Protein AF-A0A9W9JNY4-F1 (afdb_monomer_lite)

Radius of gyration: 25.86 Å; chains: 1; bounding box: 79×105×59 Å

Sequence (243 aa):
MPSTDAYKWERVEELYGAPITDLQITPQPPVMCYVSLDYGISCPLVVVDEWISENHLIWTLCAALAKDGRDRIWTRRFDHYHRAQWVQIQENVRMMQGVDRFLLDIPPPPMLLAVFRLRASNTSSPHSHAIMATPASPRSRGGLLGLLQLVHHGLYSPADAFTVVLYDSDVTGVAPQSPPLSLLGLQLPDSSSDIPAALDNPLHMSLLPSQTCQGSSSAWPLHPLLTALPPLLLQVGPHEGVY

Foldseek 3Di:
DPPPVVVLVVVLCQQAPPDPVLVVDPQQDKAWEQEAAQPGPGTDIDIDRDQQALQLVVLSSLVVVLVVCPPVVSVVCCVVPPVVLSVVLVVVLVVDDDSVSNVDQRAHHQFFKKKWWKPDPDDPDTDIQMAGGDHNDRNHNGSSSVVSCCCPVNPDDNPIHIYMYTHHPVPPDDDPDDDPCVVVPDDDDDDDDDDDDDDDDDDDDDDDDSDDPPDDDDDDDDDDDDDDDDDDDDDDDDDDDDD

Organism: NCBI:txid2972120

pLDDT: mean 72.36, std 24.45, range [27.8, 98.19]

Structure (mmCIF, N/CA/C/O backbone):
data_AF-A0A9W9JNY4-F1
#
_entry.id   AF-A0A9W9JNY4-F1
#
loop_
_atom_site.group_PDB
_atom_site.id
_atom_site.type_symbol
_atom_site.label_atom_id
_atom_site.label_alt_id
_atom_site.label_comp_id
_atom_site.label_asym_id
_atom_site.label_entity_id
_atom_site.label_seq_id
_atom_site.pdbx_PDB_ins_code
_atom_site.Cartn_x
_atom_site.Cartn_y
_atom_site.Cartn_z
_atom_site.occupancy
_atom_site.B_iso_or_equiv
_atom_site.auth_seq_id
_atom_site.auth_comp_id
_atom_site.auth_asym_id
_atom_site.auth_atom_id
_atom_site.pdbx_PDB_model_num
ATOM 1 N N . MET A 1 1 ? -13.229 -3.079 33.327 1.00 46.72 1 MET A N 1
ATOM 2 C CA . MET A 1 1 ? -12.303 -3.560 32.284 1.00 46.72 1 MET A CA 1
ATOM 3 C C . MET A 1 1 ? -12.911 -3.153 30.956 1.00 46.72 1 MET A C 1
ATOM 5 O O . MET A 1 1 ? -14.045 -3.568 30.728 1.00 46.72 1 MET A O 1
ATOM 9 N N . PRO A 1 2 ? -12.272 -2.282 30.155 1.00 53.97 2 PRO A N 1
ATOM 10 C CA . PRO A 1 2 ? -12.734 -2.043 28.789 1.00 53.97 2 PRO A CA 1
ATOM 11 C C . PRO A 1 2 ? -12.803 -3.383 28.044 1.00 53.97 2 PRO A C 1
ATOM 13 O O . PRO A 1 2 ? -12.067 -4.316 28.378 1.00 53.97 2 PRO A O 1
ATOM 16 N N . SER A 1 3 ? -13.724 -3.511 27.086 1.00 66.12 3 SER A N 1
ATOM 17 C CA . SER A 1 3 ? -13.775 -4.708 26.243 1.00 66.12 3 SER A CA 1
ATOM 18 C C . SER A 1 3 ? -12.420 -4.901 25.556 1.00 66.12 3 SER A C 1
ATOM 20 O O . SER A 1 3 ? -11.725 -3.929 25.253 1.00 66.12 3 SER A O 1
ATOM 22 N N . THR A 1 4 ? -12.027 -6.154 25.317 1.00 80.00 4 THR A N 1
ATOM 23 C CA . THR A 1 4 ? -10.755 -6.488 24.657 1.00 80.00 4 THR A CA 1
ATOM 24 C C . THR A 1 4 ? -10.574 -5.722 23.342 1.00 80.00 4 THR A C 1
ATOM 26 O O . THR A 1 4 ? -9.465 -5.299 23.034 1.00 80.00 4 THR A O 1
ATOM 29 N N . ASP A 1 5 ? -11.665 -5.459 22.621 1.00 83.19 5 ASP A N 1
ATOM 30 C CA . ASP A 1 5 ? -11.643 -4.690 21.378 1.00 83.19 5 ASP A CA 1
ATOM 31 C C . ASP A 1 5 ? -11.490 -3.183 21.594 1.00 83.19 5 ASP A C 1
ATOM 33 O O . ASP A 1 5 ? -10.788 -2.545 20.818 1.00 83.19 5 ASP A O 1
ATOM 37 N N . ALA A 1 6 ? -12.071 -2.603 22.651 1.00 86.69 6 ALA A N 1
ATOM 38 C CA . ALA A 1 6 ? -11.874 -1.185 22.962 1.00 86.69 6 ALA A CA 1
ATOM 39 C C . ALA A 1 6 ? -10.398 -0.884 23.265 1.00 86.69 6 ALA A C 1
ATOM 41 O O . ALA A 1 6 ? -9.849 0.081 22.744 1.00 86.69 6 ALA A O 1
ATOM 42 N N . TYR A 1 7 ? -9.735 -1.764 24.023 1.00 89.31 7 TYR A N 1
ATOM 43 C CA . TYR A 1 7 ? -8.296 -1.659 24.277 1.00 89.31 7 TYR A CA 1
ATOM 44 C C . TYR A 1 7 ? -7.460 -1.819 22.997 1.00 89.31 7 TYR A C 1
ATOM 46 O O . TYR A 1 7 ? -6.476 -1.114 22.786 1.00 89.31 7 TYR A O 1
ATOM 54 N N . LYS A 1 8 ? -7.840 -2.741 22.106 1.00 91.56 8 LYS A N 1
ATOM 55 C CA . LYS A 1 8 ? -7.149 -2.904 20.819 1.00 91.56 8 LYS A CA 1
ATOM 56 C C . LYS A 1 8 ? -7.319 -1.675 19.926 1.00 91.56 8 LYS A C 1
ATOM 58 O O . LYS A 1 8 ? -6.348 -1.266 19.300 1.00 91.56 8 LYS A O 1
ATOM 63 N N . TRP A 1 9 ? -8.507 -1.074 19.888 1.00 91.75 9 TRP A N 1
ATOM 64 C CA . TRP A 1 9 ? -8.746 0.156 19.136 1.00 91.75 9 TRP A CA 1
ATOM 65 C C . TRP A 1 9 ? -7.966 1.345 19.693 1.00 91.75 9 TRP A C 1
ATOM 67 O O . TRP A 1 9 ? -7.393 2.082 18.903 1.00 91.75 9 TRP A O 1
ATOM 77 N N . GLU A 1 10 ? -7.842 1.478 21.014 1.00 90.38 10 GLU A N 1
ATOM 78 C CA . GLU A 1 10 ? -6.969 2.482 21.644 1.00 90.38 10 GLU A CA 1
ATOM 79 C C . GLU A 1 10 ? -5.512 2.330 21.172 1.00 90.38 10 GLU A C 1
ATOM 81 O O . GLU A 1 10 ? -4.883 3.297 20.749 1.00 90.38 10 GLU A O 1
ATOM 86 N N . ARG A 1 11 ? -4.996 1.096 21.098 1.00 90.25 11 ARG A N 1
ATOM 87 C CA . ARG A 1 11 ? -3.661 0.838 20.526 1.00 90.25 11 ARG A CA 1
ATOM 88 C C . ARG A 1 11 ? -3.559 1.186 19.040 1.00 90.25 11 ARG A C 1
ATOM 90 O O . ARG A 1 11 ? -2.496 1.597 18.582 1.00 90.25 11 ARG A O 1
ATOM 97 N N . VAL A 1 12 ? -4.631 1.004 18.268 1.00 89.88 12 VAL A N 1
ATOM 98 C CA . VAL A 1 12 ? -4.681 1.446 16.865 1.00 89.88 12 VAL A CA 1
ATOM 99 C C . VAL A 1 12 ? -4.674 2.976 16.790 1.00 89.88 12 VAL A C 1
ATOM 101 O O . VAL A 1 12 ? -3.972 3.524 15.946 1.00 89.88 12 VAL A O 1
ATOM 104 N N . GLU A 1 13 ? -5.374 3.682 17.680 1.00 89.19 13 GLU A N 1
ATOM 105 C CA . GLU A 1 13 ? -5.327 5.150 17.758 1.00 89.19 13 GLU A CA 1
ATOM 106 C C . GLU A 1 13 ? -3.930 5.667 18.088 1.00 89.19 13 GLU A C 1
ATOM 108 O O . GLU A 1 13 ? -3.461 6.606 17.449 1.00 89.19 13 GLU A O 1
ATOM 113 N N . GLU A 1 14 ? -3.235 5.032 19.031 1.00 87.31 14 GLU A N 1
ATOM 114 C CA . GLU A 1 14 ? -1.835 5.347 19.331 1.00 87.31 14 GLU A CA 1
ATOM 115 C C . GLU A 1 14 ? -0.933 5.119 18.112 1.00 87.31 14 GLU A C 1
ATOM 117 O O . GLU A 1 14 ? -0.021 5.907 17.844 1.00 87.31 14 GLU A O 1
ATOM 122 N N . LEU A 1 15 ? -1.192 4.046 17.358 1.00 85.25 15 LEU A N 1
ATOM 123 C CA . LEU A 1 15 ? -0.373 3.662 16.218 1.00 85.25 15 LEU A CA 1
ATOM 124 C C . LEU A 1 15 ? -0.604 4.558 15.003 1.00 85.25 15 LEU A C 1
ATOM 126 O O . LEU A 1 15 ? 0.378 4.966 14.405 1.00 85.25 15 LEU A O 1
ATOM 130 N N . TYR A 1 16 ? -1.844 4.870 14.627 1.00 83.56 16 TYR A N 1
ATOM 131 C CA . TYR A 1 16 ? -2.166 5.641 13.413 1.00 83.56 16 TYR A CA 1
ATOM 132 C C . TYR A 1 16 ? -2.367 7.144 13.674 1.00 83.56 16 TYR A C 1
ATOM 134 O O . TYR A 1 16 ? -2.332 7.963 12.751 1.00 83.56 16 TYR A O 1
ATOM 142 N N . GLY A 1 17 ? -2.535 7.526 14.940 1.00 83.31 17 GLY A N 1
ATOM 143 C CA . GLY A 1 17 ? -3.006 8.842 15.348 1.00 83.31 17 GLY A CA 1
ATOM 144 C C . GLY A 1 17 ? -4.528 8.953 15.239 1.00 83.31 17 GLY A C 1
ATOM 145 O O . GLY A 1 17 ? -5.131 8.546 14.248 1.00 83.31 17 GLY A O 1
ATOM 146 N N . ALA A 1 18 ? -5.159 9.538 16.255 1.00 78.44 18 ALA A N 1
ATOM 147 C CA . ALA A 1 18 ? -6.583 9.852 16.216 1.00 78.44 18 ALA A CA 1
ATOM 148 C C . ALA A 1 18 ? -6.887 11.019 15.242 1.00 78.44 18 ALA A C 1
ATOM 150 O O . ALA A 1 18 ? -6.053 11.921 15.093 1.00 78.44 18 ALA A O 1
ATOM 151 N N . PRO A 1 19 ? -8.092 11.071 14.634 1.00 85.00 19 PRO A N 1
ATOM 152 C CA . PRO A 1 19 ? -9.182 10.092 14.736 1.00 85.00 19 PRO A CA 1
ATOM 153 C C . PRO A 1 19 ? -9.020 8.904 13.768 1.00 85.00 19 PRO A C 1
ATOM 155 O O . PRO A 1 19 ? -8.628 9.086 12.619 1.00 85.00 19 PRO A O 1
ATOM 158 N N . ILE A 1 20 ? -9.401 7.697 14.210 1.00 87.06 20 ILE A N 1
ATOM 159 C CA . ILE A 1 20 ? -9.361 6.462 13.394 1.00 87.06 20 ILE A CA 1
ATOM 160 C C . ILE A 1 20 ? -10.740 6.000 12.903 1.00 87.06 20 ILE A C 1
ATOM 162 O O . ILE A 1 20 ? -10.893 4.865 12.452 1.00 87.06 20 ILE A O 1
ATOM 166 N N . THR A 1 21 ? -11.759 6.852 13.014 1.00 89.19 21 THR A N 1
ATOM 167 C CA . THR A 1 21 ? -13.154 6.510 12.692 1.00 89.19 21 THR A CA 1
ATOM 168 C C . THR A 1 21 ? -13.311 5.951 11.283 1.00 89.19 21 THR A C 1
ATOM 170 O O . THR A 1 21 ? -14.111 5.048 11.074 1.00 89.19 21 THR A O 1
ATOM 173 N N . ASP A 1 22 ? -12.504 6.427 10.334 1.00 89.44 22 ASP A N 1
ATOM 174 C CA . ASP A 1 22 ? -12.556 5.972 8.944 1.00 89.44 22 ASP A CA 1
ATOM 175 C C . ASP A 1 22 ? -12.022 4.540 8.770 1.00 89.44 22 ASP A C 1
ATOM 177 O O . ASP A 1 22 ? -12.541 3.793 7.947 1.00 89.44 22 ASP A O 1
ATOM 181 N N . LEU A 1 23 ? -11.063 4.093 9.598 1.00 87.81 23 LEU A N 1
ATOM 182 C CA . LEU A 1 23 ? -10.607 2.690 9.600 1.00 87.81 23 LEU A CA 1
ATOM 183 C C . LEU A 1 23 ? -11.678 1.730 10.126 1.00 87.81 23 LEU A C 1
ATOM 185 O O . LEU A 1 23 ? -11.683 0.551 9.767 1.00 87.81 23 LEU A O 1
ATOM 189 N N . GLN A 1 24 ? -12.568 2.224 10.987 1.00 88.62 24 GLN A N 1
ATOM 190 C CA . GLN A 1 24 ? -13.643 1.442 11.595 1.00 88.62 24 GLN A CA 1
ATOM 191 C C . GLN A 1 24 ? -14.849 1.259 10.661 1.00 88.62 24 GLN A C 1
ATOM 193 O O . GLN A 1 24 ? -15.732 0.458 10.969 1.00 88.62 24 GLN A O 1
ATOM 198 N N . ILE A 1 25 ? -14.910 1.969 9.528 1.00 86.31 25 ILE A N 1
ATOM 199 C CA . ILE A 1 25 ? -15.991 1.816 8.550 1.00 86.31 25 ILE A CA 1
ATOM 200 C C . ILE A 1 25 ? -15.848 0.448 7.872 1.00 86.31 25 ILE A C 1
ATOM 202 O O . ILE A 1 25 ? -14.818 0.137 7.282 1.00 86.31 25 ILE A O 1
ATOM 206 N N . THR A 1 26 ? -16.887 -0.388 7.946 1.00 82.88 26 THR A N 1
ATOM 207 C CA . THR A 1 26 ? -16.897 -1.718 7.315 1.00 82.88 26 THR A CA 1
ATOM 208 C C . THR A 1 26 ? -18.196 -1.926 6.523 1.00 82.88 26 THR A C 1
ATOM 210 O O . THR A 1 26 ? -19.262 -1.611 7.061 1.00 82.88 26 THR A O 1
ATOM 213 N N . PRO A 1 27 ? -18.151 -2.496 5.303 1.00 83.56 27 PRO A N 1
ATOM 214 C CA . PRO A 1 27 ? -16.946 -2.789 4.525 1.00 83.56 27 PRO A CA 1
ATOM 215 C C . PRO A 1 27 ? -16.275 -1.498 4.036 1.00 83.56 27 PRO A C 1
ATOM 217 O O . PRO A 1 27 ? -16.948 -0.497 3.788 1.00 83.56 27 PRO A O 1
ATOM 220 N N . GLN A 1 28 ? -14.953 -1.526 3.884 1.00 87.50 28 GLN A N 1
ATOM 221 C CA . GLN A 1 28 ? -14.250 -0.411 3.258 1.00 87.50 28 GLN A CA 1
ATOM 222 C C . GLN A 1 28 ? -14.449 -0.447 1.735 1.00 87.50 28 GLN A C 1
ATOM 224 O O . GLN A 1 28 ? -14.502 -1.533 1.150 1.00 87.50 28 GLN A O 1
ATOM 229 N N . PRO A 1 29 ? -14.603 0.715 1.078 1.00 88.56 29 PRO A N 1
ATOM 230 C CA . PRO A 1 29 ? -14.802 0.774 -0.361 1.00 88.56 29 PRO A CA 1
ATOM 231 C C . PRO A 1 29 ? -13.533 0.322 -1.102 1.00 88.56 29 PRO A C 1
ATOM 233 O O . PRO A 1 29 ? -12.424 0.711 -0.718 1.00 88.56 29 PRO A O 1
ATOM 236 N N . PRO A 1 30 ? -13.669 -0.474 -2.176 1.00 92.69 30 PRO A N 1
ATOM 237 C CA . PRO A 1 30 ? -12.549 -0.765 -3.053 1.00 92.69 30 PRO A CA 1
ATOM 238 C C . PRO A 1 30 ? -12.190 0.480 -3.870 1.00 92.69 30 PRO A C 1
ATOM 240 O O . PRO A 1 30 ? -13.078 1.199 -4.332 1.00 92.69 30 PRO A O 1
ATOM 243 N N . VAL A 1 31 ? -10.898 0.705 -4.102 1.00 92.94 31 VAL A N 1
ATOM 244 C CA . VAL A 1 31 ? -10.408 1.780 -4.975 1.00 92.94 31 VAL A CA 1
ATOM 245 C C . VAL A 1 31 ? -9.641 1.225 -6.163 1.00 92.94 31 VAL A C 1
ATOM 247 O O . VAL A 1 31 ? -8.871 0.270 -6.057 1.00 92.94 31 VAL A O 1
ATOM 250 N N . MET A 1 32 ? -9.853 1.845 -7.319 1.00 94.38 32 MET A N 1
ATOM 251 C CA . MET A 1 32 ? -9.140 1.528 -8.551 1.00 94.38 32 MET A CA 1
ATOM 252 C C . MET A 1 32 ? -7.858 2.352 -8.648 1.00 94.38 32 MET A C 1
ATOM 254 O O . MET A 1 32 ? -7.894 3.574 -8.538 1.00 94.38 32 MET A O 1
ATOM 258 N N . CYS A 1 33 ? -6.733 1.695 -8.905 1.00 94.62 33 CYS A N 1
ATOM 259 C CA . CYS A 1 33 ? -5.411 2.306 -8.957 1.00 94.62 33 CYS A CA 1
ATOM 260 C C . CYS A 1 33 ? -4.686 1.903 -10.244 1.00 94.62 33 CYS A C 1
ATOM 262 O O . CYS A 1 33 ? -4.389 0.735 -10.460 1.00 94.62 33 CYS A O 1
ATOM 264 N N . TYR A 1 34 ? -4.357 2.870 -11.086 1.00 94.56 34 TYR A N 1
ATOM 265 C CA . TYR A 1 34 ? -3.402 2.736 -12.179 1.00 94.56 34 TYR A CA 1
ATOM 266 C C . TYR A 1 34 ? -1.994 2.925 -11.621 1.00 94.56 34 TYR A C 1
ATOM 268 O O . TYR A 1 34 ? -1.623 4.042 -11.270 1.00 94.56 34 TYR A O 1
ATOM 276 N N . VAL A 1 35 ? -1.231 1.844 -11.484 1.00 94.88 35 VAL A N 1
ATOM 277 C CA . VAL A 1 35 ? 0.022 1.847 -10.709 1.00 94.88 35 VAL A CA 1
ATOM 278 C C . VAL A 1 35 ? 1.225 1.843 -11.632 1.00 94.88 35 VAL A C 1
ATOM 280 O O . VAL A 1 35 ? 1.292 0.986 -12.498 1.00 94.88 35 VAL A O 1
ATOM 283 N N . SER A 1 36 ? 2.204 2.716 -11.426 1.00 94.44 36 SER A N 1
ATOM 284 C CA . SER A 1 36 ? 3.489 2.688 -12.133 1.00 94.44 36 SER A CA 1
ATOM 285 C C . SER A 1 36 ? 4.662 2.862 -11.169 1.00 94.44 36 SER A C 1
ATOM 287 O O . SER A 1 36 ? 4.504 3.333 -10.044 1.00 94.44 36 SER A O 1
ATOM 289 N N . LEU A 1 37 ? 5.862 2.498 -11.619 1.00 92.25 37 LEU A N 1
ATOM 290 C CA . LEU A 1 37 ? 7.103 3.013 -11.030 1.00 92.25 37 LEU A CA 1
ATOM 291 C C . LEU A 1 37 ? 7.378 4.416 -11.597 1.00 92.25 37 LEU A C 1
ATOM 293 O O . LEU A 1 37 ? 6.874 4.733 -12.674 1.00 92.25 37 LEU A O 1
ATOM 297 N N . ASP A 1 38 ? 8.189 5.236 -10.926 1.00 85.19 38 ASP A N 1
ATOM 298 C CA . ASP A 1 38 ? 8.550 6.594 -11.394 1.00 85.19 38 ASP A CA 1
ATOM 299 C C . ASP A 1 38 ? 9.131 6.625 -12.822 1.00 85.19 38 ASP A C 1
ATOM 301 O O . ASP A 1 38 ? 8.833 7.505 -13.624 1.00 85.19 38 ASP A O 1
ATOM 305 N N . TYR A 1 39 ? 9.878 5.584 -13.185 1.00 75.06 39 TYR A N 1
ATOM 306 C CA . TYR A 1 39 ? 10.457 5.400 -14.523 1.00 75.06 39 TYR A CA 1
ATOM 307 C C . TYR A 1 39 ? 9.741 4.308 -15.332 1.00 75.06 39 TYR A C 1
ATOM 309 O O . TYR A 1 39 ? 10.233 3.853 -16.366 1.00 75.06 39 TYR A O 1
ATOM 317 N N . GLY A 1 40 ? 8.606 3.826 -14.826 1.00 67.50 40 GLY A N 1
ATOM 318 C CA . GLY A 1 40 ? 7.907 2.666 -15.352 1.00 67.50 40 GLY A CA 1
ATOM 319 C C . GLY A 1 40 ? 6.982 3.021 -16.510 1.00 67.50 40 GLY A C 1
ATOM 320 O O . GLY A 1 40 ? 6.151 3.916 -16.411 1.00 67.50 40 GLY A O 1
ATOM 321 N N . ILE A 1 41 ? 7.065 2.242 -17.587 1.00 69.50 41 ILE A N 1
ATOM 322 C CA . ILE A 1 41 ? 6.102 2.289 -18.701 1.00 69.50 41 ILE A CA 1
ATOM 323 C C . ILE A 1 41 ? 4.858 1.422 -18.452 1.00 69.50 41 ILE A C 1
ATOM 325 O O . ILE A 1 41 ? 3.921 1.445 -19.250 1.00 69.50 41 ILE A O 1
ATOM 329 N N . SER A 1 42 ? 4.853 0.613 -17.384 1.00 72.44 42 SER A N 1
ATOM 330 C CA . SER A 1 42 ? 3.696 -0.212 -17.032 1.00 72.44 42 SER A CA 1
ATOM 331 C C . SER A 1 42 ? 2.749 0.534 -16.105 1.00 72.44 42 SER A C 1
ATOM 333 O O . SER A 1 42 ? 3.183 1.206 -15.171 1.00 72.44 42 SER A O 1
ATOM 335 N N . CYS A 1 43 ? 1.456 0.384 -16.382 1.00 84.81 43 CYS A N 1
ATOM 336 C CA . CYS A 1 43 ? 0.383 0.993 -15.617 1.00 84.81 43 CYS A CA 1
ATOM 337 C C . CYS A 1 43 ? -0.817 0.037 -15.471 1.00 84.81 43 CYS A C 1
ATOM 339 O O . CYS A 1 43 ? -1.883 0.300 -16.040 1.00 84.81 43 CYS A O 1
ATOM 341 N N . PRO A 1 44 ? -0.660 -1.137 -14.822 1.00 91.62 44 PRO A N 1
ATOM 342 C CA . PRO A 1 44 ? -1.785 -2.023 -14.562 1.00 91.62 44 PRO A CA 1
ATOM 343 C C . PRO A 1 44 ? -2.839 -1.332 -13.704 1.00 91.62 44 PRO A C 1
ATOM 345 O O . PRO A 1 44 ? -2.521 -0.556 -12.801 1.00 91.62 44 PRO A O 1
ATOM 348 N N . LEU A 1 45 ? -4.098 -1.675 -13.973 1.00 93.81 45 LEU A N 1
ATOM 349 C CA . LEU A 1 45 ? -5.197 -1.360 -13.078 1.00 93.81 45 LEU A CA 1
ATOM 350 C C . LEU A 1 45 ? -5.225 -2.391 -11.943 1.00 93.81 45 LEU A C 1
ATOM 352 O O . LEU A 1 45 ? -5.346 -3.593 -12.182 1.00 93.81 45 LEU A O 1
ATOM 356 N N . VAL A 1 46 ? -5.115 -1.903 -10.717 1.00 94.50 46 VAL A N 1
ATOM 357 C CA . VAL A 1 46 ? -5.094 -2.662 -9.469 1.00 94.50 46 VAL A CA 1
ATOM 358 C C . VAL A 1 46 ? -6.293 -2.227 -8.644 1.00 94.50 46 VAL A C 1
ATOM 360 O O . VAL A 1 46 ? -6.523 -1.034 -8.474 1.00 94.50 46 VAL A O 1
ATOM 363 N N . VAL A 1 47 ? -7.057 -3.186 -8.135 1.00 94.62 47 VAL A N 1
ATOM 364 C CA . VAL A 1 47 ? -8.114 -2.906 -7.161 1.00 94.62 47 VAL A CA 1
ATOM 365 C C . VAL A 1 47 ? -7.516 -3.085 -5.774 1.00 94.62 47 VAL A C 1
ATOM 367 O O . VAL A 1 47 ? -6.942 -4.134 -5.489 1.00 94.62 47 VAL A O 1
ATOM 370 N N . VAL A 1 48 ? -7.612 -2.052 -4.945 1.00 94.50 48 VAL A N 1
ATOM 371 C CA . VAL A 1 48 ? -7.235 -2.093 -3.532 1.00 94.50 48 VAL A CA 1
ATOM 372 C C . VAL A 1 48 ? -8.517 -2.146 -2.718 1.00 94.50 48 VAL A C 1
ATOM 374 O O . VAL A 1 48 ? -9.294 -1.196 -2.721 1.00 94.50 48 VAL A O 1
ATOM 377 N N . ASP A 1 49 ? -8.734 -3.260 -2.038 1.00 91.56 49 ASP A N 1
ATOM 378 C CA . ASP A 1 49 ? -9.905 -3.544 -1.205 1.00 91.56 49 ASP A CA 1
ATOM 379 C C . ASP A 1 49 ? -9.537 -3.860 0.257 1.00 91.56 49 ASP A C 1
ATOM 381 O O . ASP A 1 49 ? -10.406 -3.876 1.129 1.00 91.56 49 ASP A O 1
ATOM 385 N N . GLU A 1 50 ? -8.247 -4.047 0.551 1.00 91.75 50 GLU A N 1
ATOM 386 C CA . GLU A 1 50 ? -7.733 -4.306 1.894 1.00 91.75 50 GLU A CA 1
ATOM 387 C C . GLU A 1 50 ? -6.909 -3.134 2.443 1.00 91.75 50 GLU A C 1
ATOM 389 O O . GLU A 1 50 ? -5.745 -2.912 2.093 1.00 91.75 50 GLU A O 1
ATOM 394 N N . TRP A 1 51 ? -7.500 -2.426 3.399 1.00 92.44 51 TRP A N 1
ATOM 395 C CA . TRP A 1 51 ? -6.915 -1.258 4.045 1.00 92.44 51 TRP A CA 1
ATOM 396 C C . TRP A 1 51 ? -6.386 -1.629 5.426 1.00 92.44 51 TRP A C 1
ATOM 398 O O . TRP A 1 51 ? -7.117 -1.617 6.409 1.00 92.44 51 TRP A O 1
ATOM 408 N N . ILE A 1 52 ? -5.118 -2.034 5.488 1.00 92.19 52 ILE A N 1
ATOM 409 C CA . ILE A 1 52 ? -4.527 -2.606 6.710 1.00 92.19 52 ILE A CA 1
ATOM 410 C C . ILE A 1 52 ? -3.502 -1.666 7.327 1.00 92.19 52 ILE A C 1
ATOM 412 O O . ILE A 1 52 ? -3.578 -1.379 8.513 1.00 92.19 52 ILE A O 1
ATOM 416 N N . SER A 1 53 ? -2.532 -1.223 6.528 1.00 92.19 53 SER A N 1
ATOM 417 C CA . SER A 1 53 ? -1.476 -0.282 6.903 1.00 92.19 53 SER A CA 1
ATOM 418 C C . SER A 1 53 ? -0.871 0.337 5.642 1.00 92.19 53 SER A C 1
ATOM 420 O O . SER A 1 53 ? -1.065 -0.178 4.536 1.00 92.19 53 SER A O 1
ATOM 422 N N . GLU A 1 54 ? -0.097 1.411 5.794 1.00 92.38 54 GLU A N 1
ATOM 423 C CA . GLU A 1 54 ? 0.673 2.024 4.709 1.00 92.38 54 GLU A CA 1
ATOM 424 C C . GLU A 1 54 ? 1.597 1.003 4.039 1.00 92.38 54 GLU A C 1
ATOM 426 O O . GLU A 1 54 ? 1.628 0.885 2.813 1.00 92.38 54 GLU A O 1
ATOM 431 N N . ASN A 1 55 ? 2.307 0.209 4.845 1.00 94.06 55 ASN A N 1
ATOM 432 C CA . ASN A 1 55 ? 3.226 -0.805 4.336 1.00 94.06 55 ASN A CA 1
ATOM 433 C C . ASN A 1 55 ? 2.477 -1.883 3.550 1.00 94.06 55 ASN A C 1
ATOM 435 O O . ASN A 1 55 ? 2.925 -2.253 2.468 1.00 94.06 55 ASN A O 1
ATOM 439 N N . HIS A 1 56 ? 1.332 -2.362 4.054 1.00 95.56 56 HIS A N 1
ATOM 440 C CA . HIS A 1 56 ? 0.514 -3.345 3.338 1.00 95.56 56 HIS A CA 1
ATOM 441 C C . HIS A 1 56 ? 0.039 -2.819 1.984 1.00 95.56 56 HIS A C 1
ATOM 443 O O . HIS A 1 56 ? 0.133 -3.516 0.971 1.00 95.56 56 HIS A O 1
ATOM 449 N N . LEU A 1 57 ? -0.451 -1.578 1.966 1.00 95.94 57 LEU A N 1
ATOM 450 C CA . LEU A 1 57 ? -0.926 -0.920 0.759 1.00 95.94 57 LEU A CA 1
ATOM 451 C C . LEU A 1 57 ? 0.184 -0.862 -0.293 1.00 95.94 57 LEU A C 1
ATOM 453 O O . LEU A 1 57 ? 0.003 -1.321 -1.418 1.00 95.94 57 LEU A O 1
ATOM 457 N N . ILE A 1 58 ? 1.365 -0.371 0.077 1.00 96.12 58 ILE A N 1
ATOM 458 C CA . ILE A 1 58 ? 2.474 -0.238 -0.869 1.00 96.12 58 ILE A CA 1
ATOM 459 C C . ILE A 1 58 ? 3.009 -1.612 -1.309 1.00 96.12 58 ILE A C 1
ATOM 461 O O . ILE A 1 58 ? 3.307 -1.796 -2.491 1.00 96.12 58 ILE A O 1
ATOM 465 N N . TRP A 1 59 ? 3.067 -2.606 -0.414 1.00 97.44 59 TRP A N 1
ATOM 466 C CA . TRP A 1 59 ? 3.385 -3.993 -0.775 1.00 97.44 59 TRP A CA 1
ATOM 467 C C . TRP A 1 59 ? 2.420 -4.555 -1.824 1.00 97.44 59 TRP A C 1
ATOM 469 O O . TRP A 1 59 ? 2.863 -5.158 -2.803 1.00 97.44 59 TRP A O 1
ATOM 479 N N . THR A 1 60 ? 1.119 -4.312 -1.650 1.00 97.44 60 THR A N 1
ATOM 480 C CA . THR A 1 60 ? 0.069 -4.748 -2.581 1.00 97.44 60 THR A CA 1
ATOM 481 C C . THR A 1 60 ? 0.295 -4.154 -3.971 1.00 97.44 60 THR A C 1
ATOM 483 O O . THR A 1 60 ? 0.283 -4.876 -4.970 1.00 97.44 60 THR A O 1
ATOM 486 N N . LEU A 1 61 ? 0.588 -2.852 -4.044 1.00 97.06 61 LEU A N 1
ATOM 487 C CA . LEU A 1 61 ? 0.882 -2.151 -5.298 1.00 97.06 61 LEU A CA 1
ATOM 488 C C . LEU A 1 61 ? 2.168 -2.679 -5.964 1.00 97.06 61 LEU A C 1
ATOM 490 O O . LEU A 1 61 ? 2.180 -2.950 -7.167 1.00 97.06 61 LEU A O 1
ATOM 494 N N . CYS A 1 62 ? 3.227 -2.899 -5.179 1.00 96.38 62 CYS A N 1
ATOM 495 C CA . CYS A 1 62 ? 4.491 -3.487 -5.635 1.00 96.38 62 CYS A CA 1
ATOM 496 C C . CYS A 1 62 ? 4.292 -4.884 -6.245 1.00 96.38 62 CYS A C 1
ATOM 498 O O . CYS A 1 62 ? 4.776 -5.175 -7.345 1.00 96.38 62 CYS A O 1
ATOM 500 N N . ALA A 1 63 ? 3.562 -5.746 -5.536 1.00 96.94 63 ALA A N 1
ATOM 501 C CA . ALA A 1 63 ? 3.275 -7.107 -5.963 1.00 96.94 63 ALA A CA 1
ATOM 502 C C . ALA A 1 63 ? 2.397 -7.138 -7.220 1.00 96.94 63 ALA A C 1
ATOM 504 O O . ALA A 1 63 ? 2.621 -7.963 -8.107 1.00 96.94 63 ALA A O 1
ATOM 505 N N . ALA A 1 64 ? 1.427 -6.228 -7.328 1.00 95.81 64 ALA A N 1
ATOM 506 C CA . ALA A 1 64 ? 0.568 -6.119 -8.499 1.00 95.81 64 ALA A CA 1
ATOM 507 C C . ALA A 1 64 ? 1.349 -5.706 -9.758 1.00 95.81 64 ALA A C 1
ATOM 509 O O . ALA A 1 64 ? 1.162 -6.311 -10.814 1.00 95.81 64 ALA A O 1
ATOM 510 N N . LEU A 1 65 ? 2.287 -4.759 -9.638 1.00 94.44 65 LEU A N 1
ATOM 511 C CA . LEU A 1 65 ? 3.211 -4.408 -10.722 1.00 94.44 65 LEU A CA 1
ATOM 512 C C . LEU A 1 65 ? 4.060 -5.599 -11.178 1.00 94.44 65 LEU A C 1
ATOM 514 O O . LEU A 1 65 ? 4.208 -5.831 -12.376 1.00 94.44 65 LEU A O 1
ATOM 518 N N . ALA A 1 66 ? 4.606 -6.370 -10.232 1.00 95.31 66 ALA A N 1
ATOM 519 C CA . ALA A 1 66 ? 5.393 -7.557 -10.562 1.00 95.31 66 ALA A CA 1
ATOM 520 C C . ALA A 1 66 ? 4.527 -8.643 -11.221 1.00 95.31 66 ALA A C 1
ATOM 522 O O . ALA A 1 66 ? 4.963 -9.318 -12.147 1.00 95.31 66 ALA A O 1
ATOM 523 N N . LYS A 1 67 ? 3.273 -8.799 -10.780 1.00 95.50 67 LYS A N 1
ATOM 524 C CA . LYS A 1 67 ? 2.318 -9.751 -11.360 1.00 95.50 67 LYS A CA 1
ATOM 525 C C . LYS A 1 67 ? 1.917 -9.389 -12.796 1.00 95.50 67 LYS A C 1
ATOM 527 O O . LYS A 1 67 ? 1.721 -10.301 -13.593 1.00 95.50 67 LYS A O 1
ATOM 532 N N . ASP A 1 68 ? 1.788 -8.102 -13.125 1.00 94.31 68 ASP A N 1
ATOM 533 C CA . ASP A 1 68 ? 1.480 -7.644 -14.492 1.00 94.31 68 ASP A CA 1
ATOM 534 C C . ASP A 1 68 ? 2.598 -7.991 -15.493 1.00 94.31 68 ASP A C 1
ATOM 536 O O . ASP A 1 68 ? 2.324 -8.249 -16.664 1.00 94.31 68 ASP A O 1
ATOM 540 N N . GLY A 1 69 ? 3.858 -8.050 -15.050 1.00 91.38 69 GLY A N 1
ATOM 541 C CA . GLY A 1 69 ? 4.952 -8.631 -15.833 1.00 91.38 69 GLY A CA 1
ATOM 542 C C . GLY A 1 69 ? 5.487 -7.772 -16.986 1.00 91.38 69 GLY A C 1
ATOM 543 O O . GLY A 1 69 ? 6.488 -8.149 -17.604 1.00 91.38 69 GLY A O 1
ATOM 544 N N . ARG A 1 70 ? 4.869 -6.622 -17.301 1.00 90.81 70 ARG A N 1
ATOM 545 C CA . ARG A 1 70 ? 5.334 -5.740 -18.391 1.00 90.81 70 ARG A CA 1
ATOM 546 C C . ARG A 1 70 ? 6.692 -5.116 -18.094 1.00 90.81 70 ARG A C 1
ATOM 548 O O . ARG A 1 70 ? 7.537 -5.054 -18.986 1.00 90.81 70 ARG A O 1
ATOM 555 N N . ASP A 1 71 ? 6.930 -4.706 -16.849 1.00 91.44 71 ASP A N 1
ATOM 556 C CA . ASP A 1 71 ? 8.272 -4.339 -16.397 1.00 91.44 71 ASP A CA 1
ATOM 557 C C . ASP A 1 71 ? 9.043 -5.606 -16.004 1.00 91.44 71 ASP A C 1
ATOM 559 O O . ASP A 1 71 ? 8.947 -6.114 -14.884 1.00 91.44 71 ASP A O 1
ATOM 563 N N . ARG A 1 72 ? 9.811 -6.144 -16.957 1.00 92.25 72 ARG A N 1
ATOM 564 C CA . ARG A 1 72 ? 10.571 -7.389 -16.771 1.00 92.25 72 ARG A CA 1
ATOM 565 C C . ARG A 1 72 ? 11.683 -7.265 -15.730 1.00 92.25 72 ARG A C 1
ATOM 567 O O . ARG A 1 72 ? 12.025 -8.267 -15.102 1.00 92.25 72 ARG A O 1
ATOM 574 N N . ILE A 1 73 ? 12.268 -6.075 -15.576 1.00 92.69 73 ILE A N 1
ATOM 575 C CA . ILE A 1 73 ? 13.362 -5.842 -14.626 1.00 92.69 73 ILE A CA 1
ATOM 576 C C . ILE A 1 73 ? 12.784 -5.849 -13.216 1.00 92.69 73 ILE A C 1
ATOM 578 O O . ILE A 1 73 ? 13.255 -6.612 -12.369 1.00 92.69 73 ILE A O 1
ATOM 582 N N . TRP A 1 74 ? 11.723 -5.070 -12.995 1.00 93.56 74 TRP A N 1
ATOM 583 C CA . TRP A 1 74 ? 10.997 -5.057 -11.733 1.00 93.56 74 TRP A CA 1
ATOM 584 C C . TRP A 1 74 ? 10.473 -6.443 -11.370 1.00 93.56 74 TRP A C 1
ATOM 586 O O . TRP A 1 74 ? 10.744 -6.926 -10.276 1.00 93.56 74 TRP A O 1
ATOM 596 N N . THR A 1 75 ? 9.796 -7.115 -12.304 1.00 95.19 75 THR A N 1
ATOM 597 C CA . THR A 1 75 ? 9.219 -8.448 -12.079 1.00 95.19 75 THR A CA 1
ATOM 598 C C . THR A 1 75 ? 10.283 -9.440 -11.625 1.00 95.19 75 THR A C 1
ATOM 600 O O . THR A 1 75 ? 10.128 -10.083 -10.591 1.00 95.19 75 THR A O 1
ATOM 603 N N . ARG A 1 76 ? 11.423 -9.506 -12.329 1.00 96.94 76 ARG A N 1
ATOM 604 C CA . ARG A 1 76 ? 12.531 -10.392 -11.950 1.00 96.94 76 ARG A CA 1
ATOM 605 C C . ARG A 1 76 ? 13.105 -10.040 -10.575 1.00 96.94 76 ARG A C 1
ATOM 607 O O . ARG A 1 76 ? 13.377 -10.946 -9.791 1.00 96.94 76 ARG A O 1
ATOM 614 N N . ARG A 1 77 ? 13.312 -8.750 -10.284 1.00 95.31 77 ARG A N 1
ATOM 615 C CA . ARG A 1 77 ? 13.838 -8.290 -8.988 1.00 95.31 77 ARG A CA 1
ATOM 616 C C . ARG A 1 77 ? 12.872 -8.645 -7.857 1.00 95.31 77 ARG A C 1
ATOM 618 O O . ARG A 1 77 ? 13.296 -9.211 -6.854 1.00 95.31 77 ARG A O 1
ATOM 625 N N . PHE A 1 78 ? 11.584 -8.370 -8.034 1.00 96.69 78 PHE A N 1
ATOM 626 C CA . PHE A 1 78 ? 10.551 -8.697 -7.060 1.00 96.69 78 PHE A CA 1
ATOM 627 C C . PHE A 1 78 ? 10.472 -10.205 -6.811 1.00 96.69 78 PHE A C 1
ATOM 629 O O . PHE A 1 78 ? 10.494 -10.640 -5.662 1.00 96.69 78 PHE A O 1
ATOM 636 N N . ASP A 1 79 ? 10.453 -11.011 -7.873 1.00 98.06 79 ASP A N 1
ATOM 637 C CA . ASP A 1 79 ? 10.380 -12.468 -7.771 1.00 98.06 79 ASP A CA 1
ATOM 638 C C . ASP A 1 79 ? 11.581 -13.067 -7.041 1.00 98.06 79 ASP A C 1
ATOM 640 O O . ASP A 1 79 ? 11.416 -13.984 -6.239 1.00 98.06 79 ASP A O 1
ATOM 644 N N . HIS A 1 80 ? 12.775 -12.531 -7.289 1.00 97.62 80 HIS A N 1
ATOM 645 C CA . HIS A 1 80 ? 14.002 -13.043 -6.695 1.00 97.62 80 HIS A CA 1
ATOM 646 C C . HIS A 1 80 ? 14.186 -12.614 -5.232 1.00 97.62 80 HIS A C 1
ATOM 648 O O . HIS A 1 80 ? 14.579 -13.437 -4.409 1.00 97.62 80 HIS A O 1
ATOM 654 N N . TYR A 1 81 ? 13.901 -11.352 -4.894 1.00 97.56 81 TYR A N 1
ATOM 655 C CA . TYR A 1 81 ? 14.232 -10.797 -3.574 1.00 97.56 81 TYR A CA 1
ATOM 656 C C . TYR A 1 81 ? 13.038 -10.649 -2.625 1.00 97.56 81 TYR A C 1
ATOM 658 O O . TYR A 1 81 ? 13.232 -10.626 -1.413 1.00 97.56 81 TYR A O 1
ATOM 666 N N . HIS A 1 82 ? 11.812 -10.529 -3.138 1.00 97.44 82 HIS A N 1
ATOM 667 C CA . HIS A 1 82 ? 10.678 -10.026 -2.351 1.00 97.44 82 HIS A CA 1
ATOM 668 C C . HIS A 1 82 ? 9.451 -10.943 -2.351 1.00 97.44 82 HIS A C 1
ATOM 670 O O . HIS A 1 82 ? 8.641 -10.883 -1.426 1.00 97.44 82 HIS A O 1
ATOM 676 N N . ARG A 1 83 ? 9.306 -11.836 -3.336 1.00 98.06 83 ARG A N 1
ATOM 677 C CA . ARG A 1 83 ? 8.110 -12.682 -3.474 1.00 98.06 83 ARG A CA 1
ATOM 678 C C . ARG A 1 83 ? 7.852 -13.579 -2.267 1.00 98.06 83 ARG A C 1
ATOM 680 O O . ARG A 1 83 ? 6.704 -13.686 -1.849 1.00 98.06 83 ARG A O 1
ATOM 687 N N . ALA A 1 84 ? 8.885 -14.195 -1.697 1.00 98.12 84 ALA A N 1
ATOM 688 C CA . ALA A 1 84 ? 8.723 -15.039 -0.512 1.00 98.12 84 ALA A CA 1
ATOM 689 C C . ALA A 1 84 ? 8.179 -14.239 0.687 1.00 98.12 84 ALA A C 1
ATOM 691 O O . ALA A 1 84 ? 7.252 -14.683 1.361 1.00 98.12 84 ALA A O 1
ATOM 692 N N . GLN A 1 85 ? 8.702 -13.028 0.897 1.00 97.81 85 GLN A N 1
ATOM 693 C CA . GLN A 1 85 ? 8.253 -12.133 1.962 1.00 97.81 85 GLN A CA 1
ATOM 694 C C . GLN A 1 85 ? 6.817 -11.654 1.730 1.00 97.81 85 GLN A C 1
ATOM 696 O O . GLN A 1 85 ? 6.018 -11.658 2.662 1.00 97.81 85 GLN A O 1
ATOM 701 N N . TRP A 1 86 ? 6.458 -11.308 0.491 1.00 97.94 86 TRP A N 1
ATOM 702 C CA . TRP A 1 86 ? 5.084 -10.940 0.151 1.00 97.94 86 TRP A CA 1
ATOM 703 C C . TRP A 1 86 ? 4.092 -12.073 0.448 1.00 97.94 86 TRP A C 1
ATOM 705 O O . TRP A 1 86 ? 3.071 -11.834 1.086 1.00 97.94 86 TRP A O 1
ATOM 715 N N . VAL A 1 87 ? 4.416 -13.316 0.075 1.00 98.19 87 VAL A N 1
ATOM 716 C CA . VAL A 1 87 ? 3.576 -14.488 0.391 1.00 98.19 87 VAL A CA 1
ATOM 717 C C . VAL A 1 87 ? 3.386 -14.648 1.902 1.00 98.19 87 VAL A C 1
ATOM 719 O O . VAL A 1 87 ? 2.270 -14.886 2.357 1.00 98.19 87 VAL A O 1
ATOM 722 N N . GLN A 1 88 ? 4.447 -14.466 2.692 1.00 97.62 88 GLN A N 1
ATOM 723 C CA . GLN A 1 88 ? 4.360 -14.528 4.152 1.00 97.62 88 GLN A CA 1
ATOM 724 C C . GLN A 1 88 ? 3.482 -13.410 4.735 1.00 97.62 88 GLN A C 1
ATOM 726 O O . GLN A 1 88 ? 2.691 -13.662 5.643 1.00 97.62 88 GLN A O 1
ATOM 731 N N . ILE A 1 89 ? 3.589 -12.185 4.210 1.00 96.75 89 ILE A N 1
ATOM 732 C CA . ILE A 1 89 ? 2.737 -11.060 4.620 1.00 96.75 89 ILE A CA 1
ATOM 733 C C . ILE A 1 89 ? 1.265 -11.386 4.348 1.00 96.75 89 ILE A C 1
ATOM 735 O O . ILE A 1 89 ? 0.442 -11.214 5.245 1.00 96.75 89 ILE A O 1
ATOM 739 N N . GLN A 1 90 ? 0.938 -11.901 3.157 1.00 97.12 90 GLN A N 1
ATOM 740 C CA . GLN A 1 90 ? -0.438 -12.276 2.815 1.00 97.12 90 GLN A CA 1
ATOM 741 C C . GLN A 1 90 ? -0.989 -13.369 3.738 1.00 97.12 90 GLN A C 1
ATOM 743 O O . GLN A 1 90 ? -2.144 -13.294 4.154 1.00 97.12 90 GLN A O 1
ATOM 748 N N . GLU A 1 91 ? -0.171 -14.360 4.100 1.00 96.62 91 GLU A N 1
ATOM 749 C CA . GLU A 1 91 ? -0.587 -15.410 5.032 1.00 96.62 91 GLU A CA 1
ATOM 750 C C . GLU A 1 91 ? -0.887 -14.841 6.425 1.00 96.62 91 GLU A C 1
ATOM 752 O O . GLU A 1 91 ? -1.943 -15.119 6.992 1.00 96.62 91 GLU A O 1
ATOM 757 N N . ASN A 1 92 ? -0.010 -13.979 6.948 1.00 94.62 92 ASN A N 1
ATOM 758 C CA . ASN A 1 92 ? -0.223 -13.318 8.236 1.00 94.62 92 ASN A CA 1
ATOM 759 C C . ASN A 1 92 ? -1.501 -12.470 8.225 1.00 94.62 92 ASN A C 1
ATOM 761 O O . ASN A 1 92 ? -2.311 -12.562 9.142 1.00 94.62 92 ASN A O 1
ATOM 765 N N . VAL A 1 93 ? -1.710 -11.683 7.167 1.00 94.25 93 VAL A N 1
ATOM 766 C CA . VAL A 1 93 ? -2.922 -10.874 6.976 1.00 94.25 93 VAL A CA 1
ATOM 767 C C . VAL A 1 93 ? -4.180 -11.742 6.971 1.00 94.25 93 VAL A C 1
ATOM 769 O O . VAL A 1 93 ? -5.166 -11.391 7.618 1.00 94.25 93 VAL A O 1
ATOM 772 N N . ARG A 1 94 ? -4.140 -12.894 6.294 1.00 94.81 94 ARG A N 1
ATOM 773 C CA . ARG A 1 94 ? -5.264 -13.833 6.214 1.00 94.81 94 ARG A CA 1
ATOM 774 C C . ARG A 1 94 ? -5.618 -14.454 7.567 1.00 94.81 94 ARG A C 1
ATOM 776 O O . ARG A 1 94 ? -6.797 -14.688 7.835 1.00 94.81 94 ARG A O 1
ATOM 783 N N . MET A 1 95 ? -4.619 -14.730 8.407 1.00 94.31 95 MET A N 1
ATOM 784 C CA . MET A 1 95 ? -4.828 -15.334 9.727 1.00 94.31 95 MET A CA 1
ATOM 785 C C . MET A 1 95 ? -5.408 -14.363 10.763 1.00 94.31 95 MET A C 1
ATOM 787 O O . MET A 1 95 ? -6.007 -14.812 11.740 1.00 94.31 95 MET A O 1
ATOM 791 N N . MET A 1 96 ? -5.272 -13.051 10.559 1.00 92.69 96 MET A N 1
ATOM 792 C CA . MET A 1 96 ? -5.807 -12.042 11.475 1.00 92.69 96 MET A CA 1
ATOM 793 C C . MET A 1 96 ? -7.204 -11.571 11.057 1.00 92.69 96 MET A C 1
ATOM 795 O O . MET A 1 96 ? -7.534 -11.480 9.875 1.00 92.69 96 MET A O 1
ATOM 799 N N . GLN A 1 97 ? -8.033 -11.223 12.042 1.00 88.06 97 GLN A N 1
ATOM 800 C CA . GLN A 1 97 ? -9.401 -10.745 11.831 1.00 88.06 97 GLN A CA 1
ATOM 801 C C . GLN A 1 97 ? -9.680 -9.487 12.655 1.00 88.06 97 GLN A C 1
ATOM 803 O O . GLN A 1 97 ? -9.034 -9.240 13.673 1.00 88.06 97 GLN A O 1
ATOM 808 N N . GLY A 1 98 ? -10.650 -8.691 12.201 1.00 89.38 98 GLY A N 1
ATOM 809 C CA . GLY A 1 98 ? -11.078 -7.474 12.890 1.00 89.38 98 GLY A CA 1
ATOM 810 C C . GLY A 1 98 ? -9.927 -6.505 13.175 1.00 89.38 98 GLY A C 1
ATOM 811 O O . GLY A 1 98 ? -9.044 -6.300 12.341 1.00 89.38 98 GLY A O 1
ATOM 812 N N . VAL A 1 99 ? -9.941 -5.925 14.375 1.00 91.31 99 VAL A N 1
ATOM 813 C CA . VAL A 1 99 ? -8.987 -4.889 14.798 1.00 91.31 99 VAL A CA 1
ATOM 814 C C . VAL A 1 99 ? -7.529 -5.375 14.831 1.00 91.31 99 VAL A C 1
ATOM 816 O O . VAL A 1 99 ? -6.610 -4.590 14.608 1.00 91.31 99 VAL A O 1
ATOM 819 N N . ASP A 1 100 ? -7.291 -6.675 15.037 1.00 91.62 100 ASP A N 1
ATOM 820 C CA . ASP A 1 100 ? -5.930 -7.211 15.129 1.00 91.62 100 ASP A CA 1
ATOM 821 C C . ASP A 1 100 ? -5.155 -7.094 13.807 1.00 91.62 100 ASP A C 1
ATOM 823 O O . ASP A 1 100 ? -3.925 -7.062 13.812 1.00 91.62 100 ASP A O 1
ATOM 827 N N . ARG A 1 101 ? -5.856 -6.973 12.669 1.00 92.19 101 ARG A N 1
ATOM 828 C CA . ARG A 1 101 ? -5.229 -6.758 11.356 1.00 92.19 101 ARG A CA 1
ATOM 829 C C . ARG A 1 101 ? -4.434 -5.451 11.313 1.00 92.19 101 ARG A C 1
ATOM 831 O O . ARG A 1 101 ? -3.345 -5.428 10.751 1.00 92.19 101 ARG A O 1
ATOM 838 N N . PHE A 1 102 ? -4.929 -4.386 11.945 1.00 90.81 102 PHE A N 1
ATOM 839 C CA . PHE A 1 102 ? -4.266 -3.074 11.963 1.00 90.81 102 PHE A CA 1
ATOM 840 C C . PHE A 1 102 ? -3.030 -3.037 12.871 1.00 90.81 102 PHE A C 1
ATOM 842 O O . PHE A 1 102 ? -2.191 -2.145 12.733 1.00 90.81 102 PHE A O 1
ATOM 849 N N . LEU A 1 103 ? -2.920 -4.009 13.783 1.00 90.88 103 LEU A N 1
ATOM 850 C CA . LEU A 1 103 ? -1.812 -4.171 14.724 1.00 90.88 103 LEU A CA 1
ATOM 851 C C . LEU A 1 103 ? -0.687 -5.062 14.173 1.00 90.88 103 LEU A C 1
ATOM 853 O O . LEU A 1 103 ? 0.304 -5.288 14.867 1.00 90.88 103 LEU A O 1
ATOM 857 N N . LEU A 1 104 ? -0.823 -5.571 12.943 1.00 91.06 104 LEU A N 1
ATOM 858 C CA . LEU A 1 104 ? 0.220 -6.350 12.286 1.00 91.06 104 LEU A CA 1
ATOM 859 C C . LEU A 1 104 ? 1.481 -5.510 12.055 1.00 91.06 104 LEU A C 1
ATOM 861 O O . LEU A 1 104 ? 1.441 -4.424 11.465 1.00 91.06 104 LEU A O 1
ATOM 865 N N . ASP A 1 105 ? 2.618 -6.068 12.462 1.00 89.88 105 ASP A N 1
ATOM 866 C CA . ASP A 1 105 ? 3.929 -5.526 12.128 1.00 89.88 105 ASP A CA 1
ATOM 867 C C . ASP A 1 105 ? 4.337 -5.995 10.727 1.00 89.88 105 ASP A C 1
ATOM 869 O O . ASP A 1 105 ? 4.850 -7.098 10.524 1.00 89.88 105 ASP A O 1
ATOM 873 N N . ILE A 1 106 ? 4.009 -5.173 9.730 1.00 91.94 106 ILE A N 1
ATOM 874 C CA . ILE A 1 106 ? 4.325 -5.440 8.328 1.00 91.94 106 ILE A CA 1
ATOM 875 C C . ILE A 1 106 ? 5.641 -4.731 8.001 1.00 91.94 106 ILE A C 1
ATOM 877 O O . ILE A 1 106 ? 5.712 -3.505 8.141 1.00 91.94 106 ILE A O 1
ATOM 881 N N . PRO A 1 107 ? 6.670 -5.458 7.529 1.00 92.12 107 PRO A N 1
ATOM 882 C CA . PRO A 1 107 ? 7.972 -4.874 7.242 1.00 92.12 107 PRO A CA 1
ATOM 883 C C . PRO A 1 107 ? 7.879 -3.851 6.103 1.00 92.12 107 PRO A C 1
ATOM 885 O O . PRO A 1 107 ? 6.974 -3.953 5.262 1.00 92.12 107 PRO A O 1
ATOM 888 N N . PRO A 1 108 ? 8.820 -2.893 6.026 1.00 91.94 108 PRO A N 1
ATOM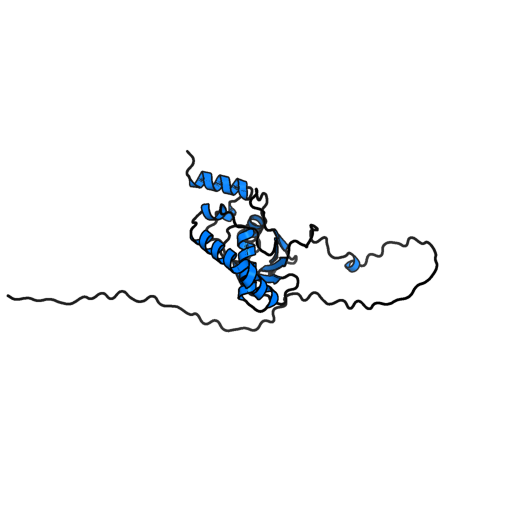 889 C CA . PRO A 1 108 ? 8.834 -1.921 4.947 1.00 91.94 108 PRO A CA 1
ATOM 890 C C . PRO A 1 108 ? 8.819 -2.589 3.557 1.00 91.94 108 PRO A C 1
ATOM 892 O O . PRO A 1 108 ? 9.532 -3.574 3.342 1.00 91.94 108 PRO A O 1
ATOM 895 N N . PRO A 1 109 ? 7.992 -2.090 2.626 1.00 94.50 109 PRO A N 1
ATOM 896 C CA . PRO A 1 109 ? 7.958 -2.525 1.230 1.00 94.50 109 PRO A CA 1
ATOM 897 C C . PRO A 1 109 ? 9.251 -2.202 0.465 1.00 94.50 109 PRO A C 1
ATOM 899 O O . PRO A 1 109 ? 10.055 -1.394 0.923 1.00 94.50 109 PRO A O 1
ATOM 902 N N . PRO A 1 110 ? 9.449 -2.777 -0.738 1.00 93.69 110 PRO A N 1
ATOM 903 C CA . PRO A 1 110 ? 10.618 -2.469 -1.560 1.00 93.69 110 PRO A CA 1
ATOM 904 C C . PRO A 1 110 ? 10.600 -1.054 -2.163 1.00 93.69 110 PRO A C 1
ATOM 906 O O . PRO A 1 110 ? 11.646 -0.556 -2.553 1.00 93.69 110 PRO A O 1
ATOM 909 N N . MET A 1 111 ? 9.423 -0.429 -2.272 1.00 94.00 111 MET A N 1
ATOM 910 C CA . MET A 1 111 ? 9.245 0.979 -2.652 1.00 94.00 111 MET A CA 1
ATOM 911 C C . MET A 1 111 ? 8.736 1.724 -1.427 1.00 94.00 111 MET A C 1
ATOM 913 O O . MET A 1 111 ? 7.785 1.248 -0.817 1.00 94.00 111 MET A O 1
ATOM 917 N N . LEU A 1 112 ? 9.321 2.861 -1.050 1.00 92.00 112 LEU A N 1
ATOM 918 C CA . LEU A 1 112 ? 8.988 3.514 0.226 1.00 92.00 112 LEU A CA 1
ATOM 919 C C . LEU A 1 112 ? 8.005 4.676 0.103 1.00 92.00 112 LEU A C 1
ATOM 921 O O . LEU A 1 112 ? 7.561 5.187 1.126 1.00 92.00 112 LEU A O 1
ATOM 925 N N . LEU A 1 113 ? 7.649 5.100 -1.105 1.00 92.62 113 LEU A N 1
ATOM 926 C CA . LEU A 1 113 ? 6.684 6.176 -1.315 1.00 92.62 113 LEU A CA 1
ATOM 927 C C . LEU A 1 113 ? 5.701 5.798 -2.419 1.00 92.62 113 LEU A C 1
ATOM 929 O O . LEU A 1 113 ? 6.103 5.373 -3.499 1.00 92.62 113 LEU A O 1
ATOM 933 N N . ALA A 1 114 ? 4.416 6.014 -2.158 1.00 94.44 114 ALA A N 1
ATOM 934 C CA . ALA A 1 114 ? 3.343 5.943 -3.135 1.00 94.44 114 ALA A CA 1
ATOM 935 C C . ALA A 1 114 ? 2.641 7.302 -3.228 1.00 94.44 114 ALA A C 1
ATOM 937 O O . ALA A 1 114 ? 2.097 7.801 -2.243 1.00 94.44 114 ALA A O 1
ATOM 938 N N . VAL A 1 115 ? 2.638 7.904 -4.416 1.00 93.38 115 VAL A N 1
ATOM 939 C CA . VAL A 1 115 ? 1.940 9.168 -4.683 1.00 93.38 115 VAL A CA 1
ATOM 940 C C . VAL A 1 115 ? 0.674 8.880 -5.473 1.00 93.38 115 VAL A C 1
ATOM 942 O O . VAL A 1 115 ? 0.736 8.544 -6.652 1.00 93.38 115 VAL A O 1
ATOM 945 N N . PHE A 1 116 ? -0.470 9.045 -4.823 1.00 93.19 116 PHE A N 1
ATOM 946 C CA . PHE A 1 116 ? -1.804 8.898 -5.386 1.00 93.19 116 PHE A CA 1
ATOM 947 C C . PHE A 1 116 ? -2.247 10.223 -5.994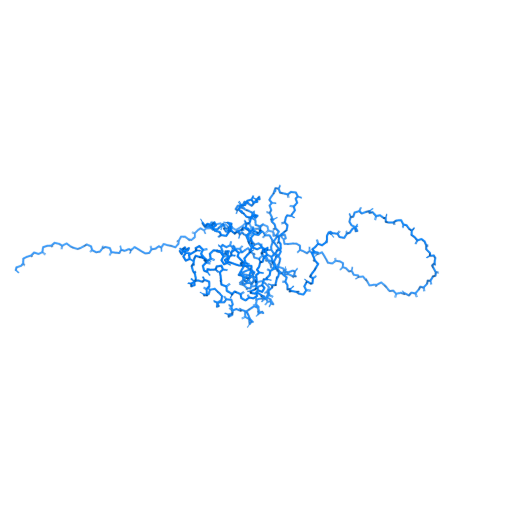 1.00 93.19 116 PHE A C 1
ATOM 949 O O . PHE A 1 116 ? -2.124 11.276 -5.375 1.00 93.19 116 PHE A O 1
ATOM 956 N N . ARG A 1 117 ? -2.791 10.192 -7.205 1.00 91.50 117 ARG A N 1
ATOM 957 C CA . ARG A 1 117 ? -3.412 11.345 -7.863 1.00 91.50 117 ARG A CA 1
ATOM 958 C C . ARG A 1 117 ? -4.792 10.936 -8.327 1.00 91.50 117 ARG A C 1
ATOM 960 O O . ARG A 1 117 ? -4.911 10.021 -9.139 1.00 91.50 117 ARG A O 1
ATOM 967 N N . LEU A 1 118 ? -5.825 11.586 -7.805 1.00 89.12 118 LEU A N 1
ATOM 968 C CA . LEU A 1 118 ? -7.194 11.265 -8.190 1.00 89.12 118 LEU A CA 1
ATOM 969 C C . LEU A 1 118 ? -7.431 11.671 -9.650 1.00 89.12 118 LEU A C 1
ATOM 971 O O . LEU A 1 118 ? -7.244 12.832 -10.019 1.00 89.12 118 LEU A O 1
ATOM 975 N N . ARG A 1 119 ? -7.865 10.724 -10.481 1.00 83.12 119 ARG A N 1
ATOM 976 C CA . ARG A 1 119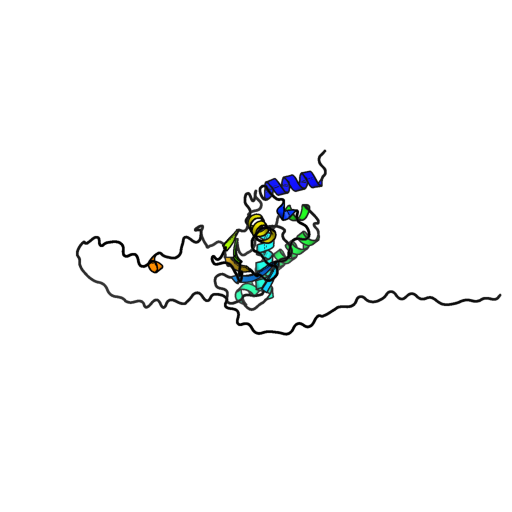 ? -8.322 10.978 -11.849 1.00 83.12 119 ARG A CA 1
ATOM 977 C C . ARG A 1 119 ? -9.827 11.237 -11.827 1.00 83.12 119 ARG A C 1
ATOM 979 O O . ARG A 1 119 ? -10.602 10.441 -12.345 1.00 83.12 119 ARG A O 1
ATOM 986 N N . ALA A 1 120 ? -10.227 12.339 -11.200 1.00 71.38 120 ALA A N 1
ATOM 987 C CA . ALA A 1 120 ? -11.620 12.765 -11.187 1.00 71.38 120 ALA A CA 1
ATOM 988 C C . ALA A 1 120 ? -11.973 13.471 -12.501 1.00 71.38 120 ALA A C 1
ATOM 990 O O . ALA A 1 120 ? -11.190 14.248 -13.050 1.00 71.38 120 ALA A O 1
ATOM 991 N N . SER A 1 121 ? -13.179 13.213 -13.000 1.00 60.91 121 SER A N 1
ATOM 992 C CA . SER A 1 121 ? -13.696 13.812 -14.239 1.00 60.91 121 SER A CA 1
ATOM 993 C C . SER A 1 121 ? -14.095 15.290 -14.102 1.00 60.91 121 SER A C 1
ATOM 995 O O . SER A 1 121 ? -14.307 15.957 -15.113 1.00 60.91 121 SER A O 1
ATOM 997 N N . ASN A 1 122 ? -14.196 15.815 -12.876 1.00 60.66 122 ASN A N 1
ATOM 998 C CA . ASN A 1 122 ? -14.889 17.072 -12.575 1.00 60.66 122 ASN A CA 1
ATOM 999 C C . ASN A 1 122 ? -14.108 18.072 -11.696 1.00 60.66 122 ASN A C 1
ATOM 1001 O O . ASN A 1 122 ? -14.646 19.135 -11.388 1.00 60.66 122 ASN A O 1
ATOM 1005 N N . THR A 1 123 ? -12.862 17.792 -11.297 1.00 56.91 123 THR A N 1
ATOM 1006 C CA . THR A 1 123 ? -12.089 18.700 -10.428 1.00 56.91 123 THR A CA 1
ATOM 1007 C C . THR A 1 123 ? -11.036 19.484 -11.206 1.00 56.91 123 THR A C 1
ATOM 1009 O O . THR A 1 123 ? -10.206 18.901 -11.900 1.00 56.91 123 THR A O 1
ATOM 1012 N N . SER A 1 124 ? -11.024 20.810 -11.041 1.00 57.56 124 SER A N 1
ATOM 1013 C CA . SER A 1 124 ? -10.065 21.724 -11.680 1.00 57.56 124 SER A CA 1
ATOM 1014 C C . SER A 1 124 ? -8.659 21.701 -11.064 1.00 57.56 124 SER A C 1
ATOM 1016 O O . SER A 1 124 ? -7.734 22.247 -11.664 1.00 57.56 124 SER A O 1
ATOM 1018 N N . SER A 1 125 ? -8.466 21.056 -9.906 1.00 59.00 125 SER A N 1
ATOM 1019 C CA . SER A 1 125 ? -7.155 20.876 -9.276 1.00 59.00 125 SER A CA 1
ATOM 1020 C C . SER A 1 125 ? -6.857 19.395 -8.990 1.00 59.00 125 SER A C 1
ATOM 1022 O O . SER A 1 125 ? -7.643 18.721 -8.314 1.00 59.00 125 SER A O 1
ATOM 1024 N N . PRO A 1 126 ? -5.723 18.859 -9.482 1.00 65.06 126 PRO A N 1
ATOM 1025 C CA . PRO A 1 126 ? -5.315 17.498 -9.167 1.00 65.06 126 PRO A CA 1
ATOM 1026 C C . PRO A 1 126 ? -4.942 17.417 -7.684 1.00 65.06 126 PRO A C 1
ATOM 1028 O O . PRO A 1 126 ? -3.937 17.980 -7.256 1.00 65.06 126 PRO A O 1
ATOM 1031 N N . HIS A 1 127 ? -5.752 16.714 -6.895 1.00 76.62 127 HIS A N 1
ATOM 1032 C CA . HIS A 1 127 ? -5.414 16.405 -5.510 1.00 76.62 127 HIS A CA 1
ATOM 1033 C C . HIS A 1 127 ? -4.434 15.230 -5.504 1.00 76.62 127 HIS A C 1
ATOM 1035 O O . HIS A 1 127 ? -4.771 14.118 -5.925 1.00 76.62 127 HIS A O 1
ATOM 1041 N N . SER A 1 128 ? -3.201 15.500 -5.075 1.00 86.50 128 SER A N 1
ATOM 1042 C CA . SER A 1 128 ? -2.181 14.477 -4.860 1.00 86.50 128 SER A CA 1
ATOM 1043 C C . SER A 1 128 ? -2.076 14.130 -3.384 1.00 86.50 128 SER A C 1
ATOM 1045 O O . SER A 1 128 ? -1.991 15.029 -2.549 1.00 86.50 128 SER A O 1
ATOM 1047 N N . HIS A 1 129 ? -1.999 12.842 -3.080 1.00 89.88 129 HIS A N 1
ATOM 1048 C CA . HIS A 1 129 ? -1.863 12.320 -1.732 1.00 89.88 129 HIS A CA 1
ATOM 1049 C C . HIS A 1 129 ? -0.660 11.382 -1.657 1.00 89.88 129 HIS A C 1
ATOM 1051 O O . HIS A 1 129 ? -0.561 10.436 -2.434 1.00 89.88 129 HIS A O 1
ATOM 1057 N N . ALA A 1 130 ? 0.275 11.656 -0.753 1.00 91.06 130 ALA A N 1
ATOM 1058 C CA . ALA A 1 130 ? 1.496 10.872 -0.604 1.00 91.06 130 ALA A CA 1
ATOM 1059 C C . ALA A 1 130 ? 1.391 9.943 0.608 1.00 91.06 130 ALA A C 1
ATOM 1061 O O . ALA A 1 130 ? 1.020 10.370 1.701 1.00 91.06 130 ALA A O 1
ATOM 1062 N N . ILE A 1 131 ? 1.756 8.679 0.413 1.00 91.25 131 ILE A N 1
ATOM 1063 C CA . ILE A 1 131 ? 1.848 7.674 1.466 1.00 91.25 131 ILE A CA 1
ATOM 1064 C C . ILE A 1 131 ? 3.279 7.165 1.507 1.00 91.25 131 ILE A C 1
ATOM 1066 O O . ILE A 1 131 ? 3.757 6.557 0.552 1.00 91.25 131 ILE A O 1
ATOM 1070 N N . MET A 1 132 ? 3.948 7.412 2.626 1.00 90.50 132 MET A N 1
ATOM 1071 C CA . MET A 1 132 ? 5.265 6.857 2.907 1.00 90.50 132 MET A CA 1
ATOM 1072 C C . MET A 1 132 ? 5.115 5.523 3.630 1.00 90.50 132 MET A C 1
ATOM 1074 O O . MET A 1 132 ? 4.270 5.379 4.514 1.00 90.50 132 MET A O 1
ATOM 1078 N N . ALA A 1 133 ? 5.981 4.574 3.301 1.00 88.62 133 ALA A N 1
ATOM 1079 C CA . ALA A 1 133 ? 6.222 3.412 4.128 1.00 88.62 133 ALA A CA 1
ATOM 1080 C C . ALA A 1 133 ? 6.667 3.868 5.518 1.00 88.62 133 ALA A C 1
ATOM 1082 O O . ALA A 1 133 ? 7.546 4.718 5.672 1.00 88.62 133 ALA A O 1
ATOM 1083 N N . THR A 1 134 ? 6.059 3.286 6.539 1.00 80.75 134 THR A N 1
ATOM 1084 C CA . THR A 1 134 ? 6.359 3.610 7.928 1.00 80.75 134 THR A CA 1
ATOM 1085 C C . THR A 1 134 ? 7.258 2.528 8.519 1.00 80.75 134 THR A C 1
ATOM 1087 O O . THR A 1 134 ? 6.971 1.342 8.327 1.00 80.75 134 THR A O 1
ATOM 1090 N N . PRO A 1 135 ? 8.302 2.873 9.288 1.00 70.19 135 PRO A N 1
ATOM 1091 C CA . PRO A 1 135 ? 8.901 1.903 10.198 1.00 70.19 135 PRO A CA 1
ATOM 1092 C C . PRO A 1 135 ? 7.853 1.442 11.230 1.00 70.19 135 PRO A C 1
ATOM 1094 O O . PRO A 1 135 ? 6.826 2.094 11.408 1.00 70.19 135 PRO A O 1
ATOM 1097 N N . ALA A 1 136 ? 8.113 0.347 11.946 1.00 58.62 136 ALA A N 1
ATOM 1098 C CA . ALA A 1 136 ? 7.212 -0.251 12.948 1.00 58.62 136 ALA A CA 1
ATOM 1099 C C . ALA A 1 136 ? 6.922 0.623 14.205 1.00 58.62 136 ALA A C 1
ATOM 1101 O O . ALA A 1 136 ? 6.467 0.124 15.229 1.00 58.62 136 ALA A O 1
ATOM 1102 N N . SER A 1 137 ? 7.220 1.923 14.148 1.00 56.16 137 SER A N 1
ATOM 1103 C CA . SER A 1 137 ? 7.107 2.923 15.223 1.00 56.16 137 SER A CA 1
ATOM 1104 C C . SER A 1 137 ? 5.766 3.690 15.126 1.00 56.16 137 SER A C 1
ATOM 1106 O O . SER A 1 137 ? 5.063 3.508 14.129 1.00 56.16 137 SER A O 1
ATOM 1108 N N . PRO A 1 138 ? 5.382 4.562 16.090 1.00 58.81 138 PRO A N 1
ATOM 1109 C CA . PRO A 1 138 ? 4.129 5.320 16.024 1.00 58.81 138 PRO A CA 1
ATOM 1110 C C . PRO A 1 138 ? 3.990 6.087 14.701 1.00 58.81 138 PRO A C 1
ATOM 1112 O O . PRO A 1 138 ? 4.824 6.928 14.361 1.00 58.81 138 PRO A O 1
ATOM 1115 N N . ARG A 1 139 ? 2.918 5.799 13.961 1.00 63.91 139 ARG A N 1
ATOM 1116 C CA . ARG A 1 139 ? 2.573 6.325 12.630 1.00 63.91 139 ARG A CA 1
ATOM 1117 C C . ARG A 1 139 ? 1.677 7.556 12.762 1.00 63.91 139 ARG A C 1
ATOM 1119 O O . ARG A 1 139 ? 0.638 7.656 12.113 1.00 63.91 139 ARG A O 1
ATOM 1126 N N . SER A 1 140 ? 2.042 8.488 13.646 1.00 50.41 140 SER A N 1
ATOM 1127 C CA . SER A 1 140 ? 1.212 9.673 13.874 1.00 50.41 140 SER A CA 1
ATOM 1128 C C . SER A 1 140 ? 1.074 10.472 12.570 1.00 50.41 140 SER A C 1
ATOM 1130 O O . SER A 1 140 ? 2.072 10.870 11.970 1.00 50.41 140 SER A O 1
ATOM 1132 N N . ARG A 1 141 ? -0.175 10.670 12.116 1.00 58.84 141 ARG A N 1
ATOM 1133 C CA . ARG A 1 141 ? -0.532 11.253 10.802 1.00 58.84 141 ARG A CA 1
ATOM 1134 C C . ARG A 1 141 ? -0.147 10.381 9.603 1.00 58.84 141 ARG A C 1
ATOM 1136 O O . ARG A 1 141 ? 0.376 10.879 8.604 1.00 58.84 141 ARG A O 1
ATOM 1143 N N . GLY A 1 142 ? -0.432 9.087 9.703 1.00 64.12 142 GLY A N 1
ATOM 1144 C CA . GLY A 1 142 ? -0.259 8.136 8.614 1.00 64.12 142 GLY A CA 1
ATOM 1145 C C . GLY A 1 142 ? -0.949 8.574 7.317 1.00 64.12 142 GLY A C 1
ATOM 1146 O O . GLY A 1 142 ? -2.068 9.098 7.318 1.00 64.12 142 GLY A O 1
ATOM 1147 N N . GLY A 1 143 ? -0.275 8.353 6.187 1.00 83.44 143 GLY A N 1
ATOM 1148 C CA . GLY A 1 143 ? -0.834 8.634 4.866 1.00 83.44 143 GLY A CA 1
ATOM 1149 C C . GLY A 1 143 ? -2.078 7.789 4.568 1.00 83.44 143 GLY A C 1
ATOM 1150 O O . GLY A 1 143 ? -2.907 8.200 3.763 1.00 83.44 143 GLY A O 1
ATOM 1151 N N . LEU A 1 144 ? -2.267 6.644 5.231 1.00 89.69 144 LEU A N 1
ATOM 1152 C CA . LEU A 1 144 ? -3.434 5.797 4.995 1.00 89.69 144 LEU A CA 1
ATOM 1153 C C . LEU A 1 144 ? -4.742 6.472 5.424 1.00 89.69 144 LEU A C 1
ATOM 1155 O O . LEU A 1 144 ? -5.694 6.497 4.649 1.00 89.69 144 LEU A O 1
ATOM 1159 N N . LEU A 1 145 ? -4.776 7.059 6.627 1.00 88.69 145 LEU A N 1
ATOM 1160 C CA . LEU A 1 145 ? -5.969 7.732 7.152 1.00 88.69 145 LEU A CA 1
ATOM 1161 C C . LEU A 1 145 ? -6.395 8.905 6.269 1.00 88.69 145 LEU A C 1
ATOM 1163 O O . LEU A 1 145 ? -7.572 9.039 5.953 1.00 88.69 145 LEU A O 1
ATOM 1167 N N . GLY A 1 146 ? -5.437 9.716 5.812 1.00 88.25 146 GLY A N 1
ATOM 1168 C CA . GLY A 1 146 ? -5.737 10.824 4.903 1.00 88.25 146 GLY A CA 1
ATOM 1169 C C . GLY A 1 146 ? -6.296 10.354 3.555 1.00 88.25 146 GLY A C 1
ATOM 1170 O O . GLY A 1 146 ? -7.195 10.990 3.006 1.00 88.25 146 GLY A O 1
ATOM 1171 N N . LEU A 1 147 ? -5.821 9.213 3.040 1.00 89.94 147 LEU A N 1
ATOM 1172 C CA . LEU A 1 147 ? -6.370 8.627 1.817 1.00 89.94 147 LEU A CA 1
ATOM 1173 C C . LEU A 1 147 ? -7.787 8.092 2.047 1.00 89.94 147 LEU A C 1
ATOM 1175 O O . LEU A 1 147 ? -8.666 8.341 1.228 1.00 89.94 147 LEU A O 1
ATOM 1179 N N . LEU A 1 148 ? -8.035 7.416 3.170 1.00 90.62 148 LEU A N 1
ATOM 1180 C CA . LEU A 1 148 ? -9.373 6.943 3.531 1.00 90.62 148 LEU A CA 1
ATOM 1181 C C . LEU A 1 148 ? -10.361 8.094 3.711 1.00 90.62 148 LEU A C 1
ATOM 1183 O O . LEU A 1 148 ? -11.481 8.011 3.219 1.00 90.62 148 LEU A O 1
ATOM 1187 N N . GLN A 1 149 ? -9.943 9.200 4.325 1.00 89.31 149 GLN A N 1
ATOM 1188 C CA . GLN A 1 149 ? -10.763 10.408 4.422 1.00 89.31 149 GLN A CA 1
ATOM 1189 C C . GLN A 1 149 ? -11.150 10.949 3.047 1.00 89.31 149 GLN A C 1
ATOM 1191 O O . GLN A 1 149 ? -12.309 11.298 2.827 1.00 89.31 149 GLN A O 1
ATOM 1196 N N . LEU A 1 150 ? -10.206 10.973 2.101 1.00 87.50 150 LEU A N 1
ATOM 1197 C CA . LEU A 1 150 ? -10.479 11.373 0.722 1.00 87.50 150 LEU A CA 1
ATOM 1198 C C . LEU A 1 150 ? -11.475 10.424 0.036 1.00 87.50 150 LEU A C 1
ATOM 1200 O O . LEU A 1 150 ? -12.323 10.881 -0.726 1.00 87.50 150 LEU A O 1
ATOM 1204 N N . VAL A 1 151 ? -11.381 9.123 0.305 1.00 89.06 151 VAL A N 1
ATOM 1205 C CA . VAL A 1 151 ? -12.249 8.098 -0.291 1.00 89.06 151 VAL A CA 1
ATOM 1206 C C . VAL A 1 151 ? -13.660 8.116 0.311 1.00 89.06 151 VAL A C 1
ATOM 1208 O O . VAL A 1 151 ? -14.632 7.966 -0.422 1.00 89.06 151 VAL A O 1
ATOM 1211 N N . HIS A 1 152 ? -13.791 8.314 1.624 1.00 88.12 152 HIS A N 1
ATOM 1212 C CA . HIS A 1 152 ? -15.081 8.294 2.320 1.00 88.12 152 HIS A CA 1
ATOM 1213 C C . HIS A 1 152 ? -15.832 9.623 2.263 1.00 88.12 152 HIS A C 1
ATOM 1215 O O . HIS A 1 152 ? -17.050 9.633 2.090 1.00 88.12 152 HIS A O 1
ATOM 1221 N N . HIS A 1 153 ? -15.115 10.733 2.436 1.00 86.31 153 HIS A N 1
ATOM 1222 C CA . HIS A 1 153 ? -15.710 12.061 2.624 1.00 86.31 153 HIS A CA 1
ATOM 1223 C C . HIS A 1 153 ? -15.337 13.045 1.518 1.00 86.31 153 HIS A C 1
ATOM 1225 O O . HIS A 1 153 ? -15.914 14.129 1.433 1.00 86.31 153 HIS A O 1
ATOM 1231 N N . GLY A 1 154 ? -14.346 12.703 0.694 1.00 78.38 154 GLY A N 1
ATOM 1232 C CA . GLY A 1 154 ? -13.934 13.517 -0.439 1.00 78.38 154 GLY A CA 1
ATOM 1233 C C . GLY A 1 154 ? -14.819 13.317 -1.666 1.00 78.38 154 GLY A C 1
ATOM 1234 O O . GLY A 1 154 ? -15.884 12.709 -1.630 1.00 78.38 154 GLY A O 1
ATOM 1235 N N . LEU A 1 155 ? -14.350 13.838 -2.797 1.00 73.06 155 LEU A N 1
ATOM 1236 C CA . LEU A 1 155 ? -15.064 13.788 -4.078 1.00 73.06 155 LEU A CA 1
ATOM 1237 C C . LEU A 1 155 ? -14.902 12.445 -4.812 1.00 73.06 155 LEU A C 1
ATOM 1239 O O . LEU A 1 155 ? -15.055 12.401 -6.029 1.00 73.06 155 LEU A O 1
ATOM 1243 N N . TYR A 1 156 ? -14.553 11.370 -4.102 1.00 81.06 156 TYR A N 1
ATOM 1244 C CA . TYR A 1 156 ? -14.321 10.065 -4.707 1.00 81.06 156 TYR A CA 1
ATOM 1245 C C . TYR A 1 156 ? -15.640 9.417 -5.147 1.00 81.06 156 TYR A C 1
ATOM 1247 O O . TYR A 1 156 ? -16.521 9.139 -4.334 1.00 81.06 156 TYR A O 1
ATOM 1255 N N . SER A 1 157 ? -15.768 9.146 -6.444 1.00 84.12 157 SER A N 1
ATOM 1256 C CA . SER A 1 157 ? -16.809 8.289 -7.005 1.00 84.12 157 SER A CA 1
ATOM 1257 C C . SER A 1 157 ? -16.269 6.870 -7.218 1.00 84.12 157 SER A C 1
ATOM 1259 O O . SER A 1 157 ? -15.118 6.716 -7.621 1.00 84.12 157 SER A O 1
ATOM 1261 N N . PRO A 1 158 ? -17.089 5.809 -7.085 1.00 81.50 158 PRO A N 1
ATOM 1262 C CA . PRO A 1 158 ? -16.686 4.444 -7.445 1.00 81.50 158 PRO A CA 1
ATOM 1263 C C . PRO A 1 158 ? -16.235 4.272 -8.907 1.00 81.50 158 PRO A C 1
ATOM 1265 O O . PRO A 1 158 ? -15.624 3.263 -9.247 1.00 81.50 158 PRO A O 1
ATOM 1268 N N . ALA A 1 159 ? -16.561 5.226 -9.787 1.00 84.69 159 ALA A N 1
ATOM 1269 C CA . ALA A 1 159 ? -16.089 5.252 -11.172 1.00 84.69 159 ALA A CA 1
ATOM 1270 C C . ALA A 1 159 ? -14.700 5.901 -11.333 1.00 84.69 159 ALA A C 1
ATOM 1272 O O . ALA A 1 159 ? -14.093 5.786 -12.400 1.00 84.69 159 ALA A O 1
ATOM 1273 N N . ASP A 1 160 ? -14.202 6.582 -10.300 1.00 88.62 160 ASP A N 1
ATOM 1274 C CA . ASP A 1 160 ? -12.901 7.233 -10.319 1.00 88.62 160 ASP A CA 1
ATOM 1275 C C . ASP A 1 160 ? -11.779 6.231 -10.036 1.00 88.62 160 ASP A C 1
ATOM 1277 O O . ASP A 1 160 ? -11.933 5.226 -9.333 1.00 88.62 160 ASP A O 1
ATOM 1281 N N . ALA A 1 161 ? -10.604 6.551 -10.567 1.00 91.12 161 ALA A N 1
ATOM 1282 C CA . ALA A 1 161 ? -9.381 5.810 -10.317 1.00 91.12 161 ALA A CA 1
ATOM 1283 C C . ALA A 1 161 ? -8.269 6.756 -9.862 1.00 91.12 161 ALA A C 1
ATOM 1285 O O . ALA A 1 161 ? -8.211 7.918 -10.263 1.00 91.12 161 ALA A O 1
ATOM 1286 N N . PHE A 1 162 ? -7.344 6.247 -9.064 1.00 92.56 162 PHE A N 1
ATOM 1287 C CA . PHE A 1 162 ? -6.096 6.924 -8.759 1.00 92.56 162 PHE A CA 1
ATOM 1288 C C . PHE A 1 162 ? -5.038 6.552 -9.791 1.00 92.56 162 PHE A C 1
ATOM 1290 O O . PHE A 1 162 ? -4.906 5.390 -10.154 1.00 92.56 162 PHE A O 1
ATOM 1297 N N . THR A 1 163 ? -4.236 7.516 -10.226 1.00 92.62 163 THR A N 1
ATOM 1298 C CA . THR A 1 163 ? -2.909 7.223 -10.771 1.00 92.62 163 THR A CA 1
ATOM 1299 C C . THR A 1 163 ? -1.937 7.187 -9.603 1.00 92.62 163 THR A C 1
ATOM 1301 O O . THR A 1 163 ? -1.862 8.153 -8.845 1.00 92.62 163 THR A O 1
ATOM 1304 N N . VAL A 1 164 ? -1.207 6.090 -9.446 1.00 94.88 164 VAL A N 1
ATOM 1305 C CA . VAL A 1 164 ? -0.285 5.872 -8.334 1.00 94.88 164 VAL A CA 1
ATOM 1306 C C . VAL A 1 164 ? 1.118 5.679 -8.875 1.00 94.88 164 VAL A C 1
ATOM 1308 O O . VAL A 1 164 ? 1.349 4.773 -9.669 1.00 94.88 164 VAL A O 1
ATOM 1311 N N . VAL A 1 165 ? 2.053 6.513 -8.427 1.00 94.56 165 VAL A N 1
ATOM 1312 C CA . VAL A 1 165 ? 3.472 6.374 -8.769 1.00 94.56 165 VAL A CA 1
ATOM 1313 C C . VAL A 1 165 ? 4.236 5.914 -7.536 1.00 94.56 165 VAL A C 1
ATOM 1315 O O . VAL A 1 165 ? 4.124 6.531 -6.474 1.00 94.56 165 VAL A O 1
ATOM 1318 N N . LEU A 1 166 ? 4.982 4.820 -7.678 1.00 94.94 166 LEU A N 1
ATOM 1319 C CA . LEU A 1 166 ? 5.839 4.263 -6.638 1.00 94.94 166 LEU A CA 1
ATOM 1320 C C . LEU A 1 166 ? 7.286 4.723 -6.824 1.00 94.94 166 LEU A C 1
ATOM 1322 O O . LEU A 1 166 ? 7.831 4.653 -7.930 1.00 94.94 166 LEU A O 1
ATOM 1326 N N . TYR A 1 167 ? 7.906 5.130 -5.720 1.00 92.56 167 TYR A N 1
ATOM 1327 C CA . TYR A 1 167 ? 9.283 5.602 -5.669 1.00 92.56 167 TYR A CA 1
ATOM 1328 C C . TYR A 1 167 ? 10.116 4.761 -4.701 1.00 92.56 167 TYR A C 1
ATOM 1330 O O . TYR A 1 167 ? 9.657 4.384 -3.615 1.00 92.56 167 TYR A O 1
ATOM 1338 N N . ASP A 1 168 ? 11.364 4.519 -5.099 1.00 88.25 168 ASP A N 1
ATOM 1339 C CA . ASP A 1 168 ? 12.410 4.050 -4.195 1.00 88.25 168 ASP A CA 1
ATOM 1340 C C . ASP A 1 168 ? 12.824 5.210 -3.267 1.00 88.25 168 ASP A C 1
ATOM 1342 O O . ASP A 1 168 ? 12.684 6.387 -3.611 1.00 88.25 168 ASP A O 1
ATOM 1346 N N . SER A 1 169 ? 13.304 4.901 -2.068 1.00 64.12 169 SER A N 1
ATOM 1347 C CA . SER A 1 169 ? 13.574 5.872 -0.998 1.00 64.12 169 SER A CA 1
ATOM 1348 C C . SER A 1 169 ? 14.688 6.874 -1.267 1.00 64.12 169 SER A C 1
ATOM 1350 O O . SER A 1 169 ? 14.888 7.792 -0.472 1.00 64.12 169 SER A O 1
ATOM 1352 N N . ASP A 1 170 ? 15.389 6.726 -2.387 1.00 53.50 170 ASP A N 1
ATOM 1353 C CA . ASP A 1 170 ? 16.458 7.632 -2.802 1.00 53.50 170 ASP A CA 1
ATOM 1354 C C . ASP A 1 170 ? 15.930 9.014 -3.235 1.00 53.50 170 ASP A C 1
ATOM 1356 O O . ASP A 1 170 ? 16.710 9.945 -3.443 1.00 53.50 170 ASP A O 1
ATOM 1360 N N . VAL A 1 171 ? 14.606 9.199 -3.310 1.00 48.69 171 VAL A N 1
ATOM 1361 C CA . VAL A 1 171 ? 13.987 10.523 -3.448 1.00 48.69 171 VAL A CA 1
ATOM 1362 C C . VAL A 1 171 ? 13.982 11.215 -2.085 1.00 48.69 171 VAL A C 1
ATOM 1364 O O . VAL A 1 171 ? 13.004 11.217 -1.338 1.00 48.69 171 VAL A O 1
ATOM 1367 N N . THR A 1 172 ? 15.124 11.802 -1.744 1.00 41.25 172 THR A N 1
ATOM 1368 C CA . THR A 1 172 ? 15.311 12.642 -0.563 1.00 41.25 172 THR A CA 1
ATOM 1369 C C . THR A 1 172 ? 14.225 13.717 -0.473 1.00 41.25 172 THR A C 1
ATOM 1371 O O . THR A 1 172 ? 14.222 14.652 -1.266 1.00 41.25 172 THR A O 1
ATOM 1374 N N . GLY A 1 173 ? 13.328 13.603 0.509 1.00 40.47 173 GLY A N 1
ATOM 1375 C CA . GLY A 1 173 ? 12.981 14.665 1.465 1.00 40.47 173 GLY A CA 1
ATOM 1376 C C . GLY A 1 173 ? 12.533 16.048 0.977 1.00 40.47 173 GLY A C 1
ATOM 1377 O O . GLY A 1 173 ? 12.440 16.950 1.806 1.00 40.47 173 GLY A O 1
ATOM 1378 N N . VAL A 1 174 ? 12.237 16.260 -0.302 1.00 31.91 174 VAL A N 1
ATOM 1379 C CA . VAL A 1 174 ? 11.645 17.510 -0.780 1.00 31.91 174 VAL A CA 1
ATOM 1380 C C . VAL A 1 174 ? 10.249 17.171 -1.273 1.00 31.91 174 VAL A C 1
ATOM 1382 O O . VAL A 1 174 ? 10.081 16.445 -2.252 1.00 31.91 174 VAL A O 1
ATOM 1385 N N . ALA A 1 175 ? 9.232 17.682 -0.570 1.00 33.94 175 ALA A N 1
ATOM 1386 C CA . ALA A 1 175 ? 7.879 17.777 -1.111 1.00 33.94 175 ALA A CA 1
ATOM 1387 C C . ALA A 1 175 ? 7.961 18.283 -2.564 1.00 33.94 175 ALA A C 1
ATOM 1389 O O . ALA A 1 175 ? 8.878 19.059 -2.843 1.00 33.94 175 ALA A O 1
ATOM 1390 N N . PRO A 1 176 ? 7.050 17.913 -3.482 1.00 36.59 176 PRO A N 1
ATOM 1391 C CA . PRO A 1 176 ? 6.985 18.545 -4.793 1.00 36.59 176 PRO A CA 1
ATOM 1392 C C . PRO A 1 176 ? 6.707 20.039 -4.585 1.00 36.59 176 PRO A C 1
ATOM 1394 O O . PRO A 1 176 ? 5.565 20.480 -4.497 1.00 36.59 176 PRO A O 1
ATOM 1397 N N . GLN A 1 177 ? 7.771 20.815 -4.405 1.00 41.44 177 GLN A N 1
ATOM 1398 C CA . GLN A 1 177 ? 7.740 22.255 -4.459 1.00 41.44 177 GLN A CA 1
ATOM 1399 C C . GLN A 1 177 ? 7.334 22.555 -5.894 1.00 41.44 177 GLN A C 1
ATOM 1401 O O . GLN A 1 177 ? 7.894 21.990 -6.831 1.00 41.44 177 GLN A O 1
ATOM 1406 N N . SER A 1 178 ? 6.277 23.349 -5.990 1.00 37.16 178 SER A N 1
ATOM 1407 C CA . SER A 1 178 ? 5.733 24.081 -7.127 1.00 37.16 178 SER A CA 1
ATOM 1408 C C . SER A 1 178 ? 6.510 23.985 -8.450 1.00 37.16 178 SER A C 1
ATOM 1410 O O . SER A 1 178 ? 7.739 24.075 -8.452 1.00 37.16 178 SER A O 1
ATOM 1412 N N . PRO A 1 179 ? 5.811 23.905 -9.601 1.00 37.50 179 PRO A N 1
ATOM 1413 C CA . PRO A 1 179 ? 6.461 23.845 -10.907 1.00 37.50 179 PRO A CA 1
ATOM 1414 C C . PRO A 1 179 ? 7.502 24.968 -11.055 1.00 37.50 179 PRO A C 1
ATOM 1416 O O . PRO A 1 179 ? 7.278 26.069 -10.539 1.00 37.50 179 PRO A O 1
ATOM 1419 N N . PRO A 1 180 ? 8.634 24.712 -11.741 1.00 39.19 180 PRO A N 1
ATOM 1420 C CA . PRO A 1 180 ? 9.695 25.697 -11.890 1.00 39.19 180 PRO A CA 1
ATOM 1421 C C . PRO A 1 180 ? 9.108 27.006 -12.426 1.00 39.19 180 PRO A C 1
ATOM 1423 O O . PRO A 1 180 ? 8.403 27.019 -13.438 1.00 39.19 180 PRO A O 1
ATOM 1426 N N . LEU A 1 181 ? 9.404 28.113 -11.736 1.00 43.84 181 LEU A N 1
ATOM 1427 C CA . LEU A 1 181 ? 8.906 29.465 -12.035 1.00 43.84 181 LEU A CA 1
ATOM 1428 C C . LEU A 1 181 ? 9.217 29.944 -13.467 1.00 43.84 181 LEU A C 1
ATOM 1430 O O . LEU A 1 181 ? 8.678 30.953 -13.912 1.00 43.84 181 LEU A O 1
ATOM 1434 N N . SER A 1 182 ? 10.011 29.186 -14.223 1.00 46.66 182 SER A N 1
ATOM 1435 C CA . SER A 1 182 ? 10.216 29.325 -15.666 1.00 46.66 182 SER A CA 1
ATOM 1436 C C . SER A 1 182 ? 8.918 29.294 -16.491 1.00 46.66 182 SER A C 1
ATOM 1438 O O . SER A 1 182 ? 8.929 29.747 -17.630 1.00 46.66 182 SER A O 1
ATOM 1440 N N . LEU A 1 183 ? 7.801 28.803 -15.936 1.00 44.47 183 LEU A N 1
ATOM 1441 C CA . LEU A 1 183 ? 6.491 28.765 -16.606 1.00 44.47 183 LEU A CA 1
ATOM 1442 C C . LEU A 1 183 ? 5.608 30.005 -16.341 1.00 44.47 183 LEU A C 1
ATOM 1444 O O . LEU A 1 183 ? 4.548 30.134 -16.946 1.00 44.47 183 LEU A O 1
ATOM 1448 N N . LEU A 1 184 ? 6.031 30.926 -15.465 1.00 45.81 184 LEU A N 1
ATOM 1449 C CA . LEU A 1 184 ? 5.258 32.119 -15.079 1.00 45.81 184 LEU A CA 1
ATOM 1450 C C . LEU A 1 184 ? 5.716 33.422 -15.753 1.00 45.81 184 LEU A C 1
ATOM 1452 O O . LEU A 1 184 ? 5.145 34.471 -15.476 1.00 45.81 184 LEU A O 1
ATOM 1456 N N . GLY A 1 185 ? 6.703 33.379 -16.656 1.00 40.88 185 GLY A N 1
ATOM 1457 C CA . GLY A 1 185 ? 7.054 34.523 -17.511 1.00 40.88 185 GLY A CA 1
ATOM 1458 C C . GLY A 1 185 ? 7.504 35.790 -16.770 1.00 40.88 185 GLY A C 1
ATOM 1459 O O . GLY A 1 185 ? 7.451 36.876 -17.340 1.00 40.88 185 GLY A O 1
ATOM 1460 N N . LEU A 1 186 ? 7.938 35.681 -15.513 1.00 38.62 186 LEU A N 1
ATOM 1461 C CA . LEU A 1 186 ? 8.419 36.820 -14.734 1.00 38.62 186 LEU A CA 1
ATOM 1462 C C . LEU A 1 186 ? 9.943 36.924 -14.867 1.00 38.62 186 LEU A C 1
ATOM 1464 O O . LEU A 1 186 ? 10.687 36.187 -14.221 1.00 38.62 186 LEU A O 1
ATOM 1468 N N . GLN A 1 187 ? 10.403 37.841 -15.722 1.00 42.88 187 GLN A N 1
ATOM 1469 C CA . GLN A 1 187 ? 11.793 38.299 -15.741 1.00 42.88 187 GLN A CA 1
ATOM 1470 C C . GLN A 1 187 ? 12.086 39.066 -14.443 1.00 42.88 187 GLN A C 1
ATOM 1472 O O . GLN A 1 187 ? 11.425 40.058 -14.134 1.00 42.88 187 GLN A O 1
ATOM 1477 N N . LEU A 1 188 ? 13.073 38.596 -13.679 1.00 41.41 188 LEU A N 1
ATOM 1478 C CA . LEU A 1 188 ? 13.669 39.350 -12.573 1.00 41.41 188 LEU A CA 1
ATOM 1479 C C . LEU A 1 188 ? 14.572 40.453 -13.168 1.00 41.41 188 LEU A C 1
ATOM 1481 O O . LEU A 1 188 ? 15.230 40.181 -14.173 1.00 41.41 188 LEU A O 1
ATOM 1485 N N . PRO A 1 189 ? 14.616 41.673 -12.599 1.00 39.78 189 PRO A N 1
ATOM 1486 C CA . PRO A 1 189 ? 15.334 42.778 -13.214 1.00 39.78 189 PRO A CA 1
ATOM 1487 C C . PRO A 1 189 ? 16.851 42.605 -13.111 1.00 39.78 189 PRO A C 1
ATOM 1489 O O . PRO A 1 189 ? 17.386 42.151 -12.096 1.00 39.78 189 PRO A O 1
ATOM 1492 N N . ASP A 1 190 ? 17.505 43.005 -14.198 1.00 39.59 190 ASP A N 1
ATOM 1493 C CA . ASP A 1 190 ? 18.942 42.970 -14.433 1.00 39.59 190 ASP A CA 1
ATOM 1494 C C . ASP A 1 190 ? 19.745 43.578 -13.276 1.00 39.59 190 ASP A C 1
ATOM 1496 O O . ASP A 1 190 ? 19.544 44.725 -12.877 1.00 39.59 190 ASP A O 1
ATOM 1500 N N . SER A 1 191 ? 20.720 42.823 -12.775 1.00 35.59 191 SER A N 1
ATOM 1501 C CA . SER A 1 191 ? 21.869 43.382 -12.065 1.00 35.59 191 SER A CA 1
ATOM 1502 C C . SER A 1 191 ? 23.080 43.253 -12.978 1.00 35.59 191 SER A C 1
ATOM 1504 O O . SER A 1 191 ? 23.611 42.164 -13.185 1.00 35.59 191 SER A O 1
ATOM 1506 N N . SER A 1 192 ? 23.464 44.384 -13.569 1.00 39.28 192 SER A N 1
ATOM 1507 C CA . SER A 1 192 ? 24.610 44.516 -14.460 1.00 39.28 192 SER A CA 1
ATOM 1508 C C . SER A 1 192 ? 25.927 44.364 -13.701 1.00 39.28 192 SER A C 1
ATOM 1510 O O . SER A 1 192 ? 26.137 45.038 -12.692 1.00 39.28 192 SER A O 1
ATOM 1512 N N . SER A 1 193 ? 26.851 43.587 -14.260 1.00 36.62 193 SER A N 1
ATOM 1513 C CA . SER A 1 193 ? 28.286 43.866 -14.180 1.00 36.62 193 SER A CA 1
ATOM 1514 C C . SER A 1 193 ? 29.005 43.145 -15.322 1.00 36.62 193 SER A C 1
ATOM 1516 O O . SER A 1 193 ? 28.946 41.922 -15.428 1.00 36.62 193 SER A O 1
ATOM 1518 N N . ASP A 1 194 ? 29.675 43.937 -16.154 1.00 36.56 194 ASP A N 1
ATOM 1519 C CA . ASP A 1 194 ? 30.544 43.589 -17.288 1.00 36.56 194 ASP A CA 1
ATOM 1520 C C . ASP A 1 194 ? 31.662 42.570 -16.896 1.00 36.56 194 ASP A C 1
ATOM 1522 O O . ASP A 1 194 ? 32.238 42.718 -15.820 1.00 36.56 194 ASP A O 1
ATOM 1526 N N . ILE A 1 195 ? 31.836 41.398 -17.562 1.00 36.03 195 ILE A N 1
ATOM 1527 C CA . ILE A 1 195 ? 32.632 41.033 -18.789 1.00 36.03 195 ILE A CA 1
ATOM 1528 C C . ILE A 1 195 ? 34.174 40.896 -18.531 1.00 36.03 195 ILE A C 1
ATOM 1530 O O . ILE A 1 195 ? 34.663 41.684 -17.726 1.00 36.03 195 ILE A O 1
ATOM 1534 N N . PRO A 1 196 ? 35.006 40.020 -19.199 1.00 46.00 196 PRO A N 1
ATOM 1535 C CA . PRO A 1 196 ? 34.774 39.046 -20.303 1.00 46.00 196 PRO A CA 1
ATOM 1536 C C . PRO A 1 196 ? 35.414 37.617 -20.209 1.00 46.00 196 PRO A C 1
ATOM 1538 O O . PRO A 1 196 ? 36.403 37.377 -19.526 1.00 46.00 196 PRO A O 1
ATOM 1541 N N . ALA A 1 197 ? 34.933 36.769 -21.138 1.00 30.42 197 ALA A N 1
ATOM 1542 C CA . ALA A 1 197 ? 35.648 35.819 -22.026 1.00 30.42 197 ALA A CA 1
ATOM 1543 C C . ALA A 1 197 ? 35.966 34.355 -21.620 1.00 30.42 197 ALA A C 1
ATOM 1545 O O . ALA A 1 197 ? 36.932 34.056 -20.930 1.00 30.42 197 ALA A O 1
ATOM 1546 N N . ALA A 1 198 ? 35.236 33.479 -22.334 1.00 31.41 198 ALA A N 1
ATOM 1547 C CA . ALA A 1 198 ? 35.697 32.322 -23.118 1.00 31.41 198 ALA A CA 1
ATOM 1548 C C . ALA A 1 198 ? 36.022 30.995 -22.406 1.00 31.41 198 ALA A C 1
ATOM 1550 O O . ALA A 1 198 ? 37.118 30.812 -21.890 1.00 31.41 198 ALA A O 1
ATOM 1551 N N . LEU A 1 199 ? 35.130 30.005 -22.574 1.00 30.06 199 LEU A N 1
ATOM 1552 C CA . LEU A 1 199 ? 35.482 28.742 -23.240 1.00 30.06 199 LEU A CA 1
ATOM 1553 C C . LEU A 1 199 ? 34.230 27.988 -23.733 1.00 30.06 199 LEU A C 1
ATOM 1555 O O . LEU A 1 199 ? 33.203 27.947 -23.059 1.00 30.06 199 LEU A O 1
ATOM 1559 N N . ASP A 1 200 ? 34.368 27.410 -24.923 1.00 31.64 200 ASP A N 1
ATOM 1560 C CA . ASP A 1 200 ? 33.448 26.549 -25.667 1.00 31.64 200 ASP A CA 1
ATOM 1561 C C . ASP A 1 200 ? 32.837 25.374 -24.881 1.00 31.64 200 ASP A C 1
ATOM 1563 O O . ASP A 1 200 ? 33.554 24.622 -24.222 1.00 31.64 200 ASP A O 1
ATOM 1567 N N . ASN A 1 201 ? 31.530 25.131 -25.066 1.00 33.81 201 ASN A N 1
ATOM 1568 C CA . ASN A 1 201 ? 30.998 23.913 -25.711 1.00 33.81 201 ASN A CA 1
ATOM 1569 C C . ASN A 1 201 ? 29.457 23.850 -25.635 1.00 33.81 201 ASN A C 1
ATOM 1571 O O . ASN A 1 201 ? 28.894 24.049 -24.557 1.00 33.81 201 ASN A O 1
ATOM 1575 N N . PRO A 1 202 ? 28.750 23.474 -26.719 1.00 35.16 202 PRO A N 1
ATOM 1576 C CA . PRO A 1 202 ? 27.334 23.142 -26.662 1.00 35.16 202 PRO A CA 1
ATOM 1577 C C . PRO A 1 202 ? 27.153 21.627 -26.470 1.00 35.16 202 PRO A C 1
ATOM 1579 O O . PRO A 1 202 ? 27.435 20.842 -27.374 1.00 35.16 202 PRO A O 1
ATOM 1582 N N . LEU A 1 203 ? 26.626 21.197 -25.320 1.00 32.72 203 LEU A N 1
ATOM 1583 C CA . LEU A 1 203 ? 25.983 19.884 -25.214 1.00 32.72 203 LEU A CA 1
ATOM 1584 C C . LEU A 1 203 ? 24.468 20.056 -25.258 1.00 32.72 203 LEU A C 1
ATOM 1586 O O . LEU A 1 203 ? 23.822 20.552 -24.339 1.00 32.72 203 LEU A O 1
ATOM 1590 N N . HIS A 1 204 ? 23.938 19.627 -26.393 1.00 33.62 204 HIS A N 1
ATOM 1591 C CA . HIS A 1 204 ? 22.536 19.476 -26.726 1.00 33.62 204 HIS A CA 1
ATOM 1592 C C . HIS A 1 204 ? 21.874 18.455 -25.780 1.00 33.62 204 HIS A C 1
ATOM 1594 O O . HIS A 1 204 ? 21.849 17.257 -26.055 1.00 33.62 204 HIS A O 1
ATOM 1600 N N . MET A 1 205 ? 21.349 18.921 -24.645 1.00 27.80 205 MET A N 1
ATOM 1601 C CA . MET A 1 205 ? 20.446 18.143 -23.791 1.00 27.80 205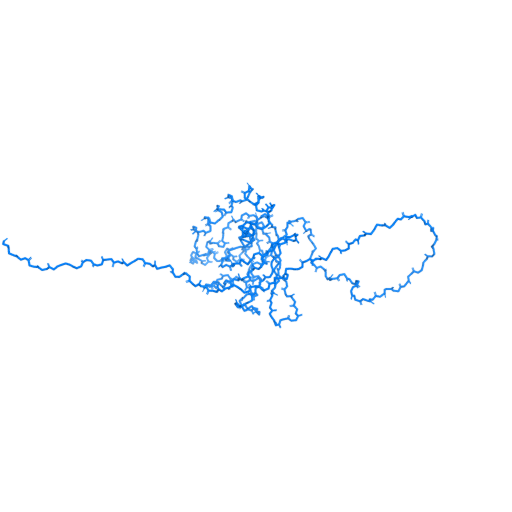 MET A CA 1
ATOM 1602 C C . MET A 1 205 ? 19.046 18.181 -24.401 1.00 27.80 205 MET A C 1
ATOM 1604 O O . MET A 1 205 ? 18.269 19.111 -24.193 1.00 27.80 205 MET A O 1
ATOM 1608 N N . SER A 1 206 ? 18.740 17.155 -25.188 1.00 28.62 206 SER A N 1
ATOM 1609 C CA . SER A 1 206 ? 17.383 16.861 -25.632 1.00 28.62 206 SER A CA 1
ATOM 1610 C C . SER A 1 206 ? 16.514 16.550 -24.408 1.00 28.62 206 SER A C 1
ATOM 1612 O O . SER A 1 206 ? 16.688 15.521 -23.759 1.00 28.62 206 SER A O 1
ATOM 1614 N N . LEU A 1 207 ? 15.576 17.445 -24.097 1.00 28.58 207 LEU A N 1
ATOM 1615 C CA . LEU A 1 207 ? 14.497 17.220 -23.137 1.00 28.58 207 LEU A CA 1
ATOM 1616 C C . LEU A 1 207 ? 13.622 16.057 -23.630 1.00 28.58 207 LEU A C 1
ATOM 1618 O O . LEU A 1 207 ? 12.889 16.191 -24.609 1.00 28.58 207 LEU A O 1
ATOM 1622 N N . LEU A 1 208 ? 13.699 14.911 -22.955 1.00 30.19 208 LEU A N 1
ATOM 1623 C CA . LEU A 1 208 ? 12.707 13.846 -23.088 1.00 30.19 208 LEU A CA 1
ATOM 1624 C C . LEU A 1 208 ? 11.442 14.259 -22.319 1.00 30.19 208 LEU A C 1
ATOM 1626 O O . LEU A 1 208 ? 11.544 14.614 -21.143 1.00 30.19 208 LEU A O 1
ATOM 1630 N N . PRO A 1 209 ? 10.248 14.219 -22.934 1.00 30.70 209 PRO A N 1
ATOM 1631 C CA . PRO A 1 209 ? 9.014 14.492 -22.216 1.00 30.70 209 PRO A CA 1
ATOM 1632 C C . PRO A 1 209 ? 8.723 13.363 -21.222 1.00 30.70 209 PRO A C 1
ATOM 1634 O O . PRO A 1 209 ? 8.767 12.183 -21.578 1.00 30.70 209 PRO A O 1
ATOM 1637 N N . SER A 1 210 ? 8.379 13.731 -19.985 1.00 37.12 210 SER A N 1
ATOM 1638 C CA . SER A 1 210 ? 7.774 12.842 -18.993 1.00 37.12 210 SER A CA 1
ATOM 1639 C C . SER A 1 210 ? 6.496 12.247 -19.590 1.00 37.12 210 SER A C 1
ATOM 1641 O O . SER A 1 210 ? 5.474 12.927 -19.706 1.00 37.12 210 SER A O 1
ATOM 1643 N N . GLN A 1 211 ? 6.560 10.991 -20.032 1.00 41.31 211 GLN A N 1
ATOM 1644 C CA . GLN A 1 211 ? 5.395 10.290 -20.558 1.00 41.31 211 GLN A CA 1
ATOM 1645 C C . GLN A 1 211 ? 4.455 9.984 -19.392 1.00 41.31 211 GLN A C 1
ATOM 1647 O O . GLN A 1 211 ? 4.661 9.062 -18.611 1.00 41.31 211 GLN A O 1
ATOM 1652 N N . THR A 1 212 ? 3.425 10.812 -19.251 1.00 46.75 212 THR A N 1
ATOM 1653 C CA . THR A 1 212 ? 2.291 10.520 -18.378 1.00 46.75 212 THR A CA 1
ATOM 1654 C C . THR A 1 212 ? 1.511 9.345 -18.958 1.00 46.75 212 THR A C 1
ATOM 1656 O O . THR A 1 212 ? 1.398 9.205 -20.176 1.00 46.75 212 THR A O 1
ATOM 1659 N N . CYS A 1 213 ? 0.975 8.493 -18.083 1.00 47.84 213 CYS A N 1
ATOM 1660 C CA . CYS A 1 213 ? 0.160 7.332 -18.435 1.00 47.84 213 CYS A CA 1
ATOM 1661 C C . CYS A 1 213 ? -1.155 7.764 -19.116 1.00 47.84 213 CYS A C 1
ATOM 1663 O O . CYS A 1 213 ? -2.226 7.760 -18.509 1.00 47.84 213 CYS A O 1
ATOM 1665 N N . GLN A 1 214 ? -1.095 8.164 -20.385 1.00 42.12 214 GLN A N 1
ATOM 1666 C CA . GLN A 1 214 ? -2.267 8.326 -21.233 1.00 42.12 214 GLN A CA 1
ATOM 1667 C C . GLN A 1 214 ? -2.642 6.947 -21.773 1.00 42.12 214 GLN A C 1
ATOM 1669 O O . GLN A 1 214 ? -2.148 6.491 -22.799 1.00 42.12 214 GLN A O 1
ATOM 1674 N N . GLY A 1 215 ? -3.496 6.247 -21.027 1.00 40.19 215 GLY A N 1
ATOM 1675 C CA . GLY A 1 215 ? -4.096 5.005 -21.495 1.00 40.19 215 GLY A CA 1
ATOM 1676 C C . GLY A 1 215 ? -4.950 5.263 -22.735 1.00 40.19 215 GLY A C 1
ATOM 1677 O O . GLY A 1 215 ? -5.990 5.916 -22.644 1.00 40.19 215 GLY A O 1
ATOM 1678 N N . SER A 1 216 ? -4.519 4.734 -23.881 1.00 33.44 216 SER A N 1
ATOM 1679 C CA . SER A 1 216 ? -5.363 4.564 -25.061 1.00 33.44 216 SER A CA 1
ATOM 1680 C C . SER A 1 216 ? -6.541 3.666 -24.694 1.00 33.44 216 SER A C 1
ATOM 1682 O O . SER A 1 216 ? -6.368 2.491 -24.367 1.00 33.44 216 SER A O 1
ATOM 1684 N N . SER A 1 217 ? -7.743 4.237 -24.733 1.00 36.94 217 SER A N 1
ATOM 1685 C CA . SER A 1 217 ? -8.992 3.503 -24.571 1.00 36.94 217 SER A CA 1
ATOM 1686 C C . SER A 1 217 ? -9.131 2.504 -25.720 1.00 36.94 217 SER A C 1
ATOM 1688 O O . SER A 1 217 ? -9.393 2.884 -26.859 1.00 36.94 217 SER A O 1
ATOM 1690 N N . SER A 1 218 ? -8.919 1.223 -25.427 1.00 31.47 218 SER A N 1
ATOM 1691 C CA . SER A 1 218 ? -9.435 0.132 -26.247 1.00 31.47 218 SER A CA 1
ATOM 1692 C C . SER A 1 218 ? -10.458 -0.610 -25.400 1.00 31.47 218 SER A C 1
ATOM 1694 O O . SER A 1 218 ? -10.137 -1.217 -24.380 1.00 31.47 218 SER A O 1
ATOM 1696 N N . ALA A 1 219 ? -11.720 -0.453 -25.789 1.00 35.22 219 ALA A N 1
ATOM 1697 C CA . ALA A 1 219 ? -12.844 -1.154 -25.203 1.00 35.22 219 ALA A CA 1
ATOM 1698 C C . ALA A 1 219 ? -12.659 -2.663 -25.410 1.00 35.22 219 ALA A C 1
ATOM 1700 O O . ALA A 1 219 ? -12.555 -3.123 -26.546 1.00 35.22 219 ALA A O 1
ATOM 1701 N N . TRP A 1 220 ? -12.648 -3.422 -24.316 1.00 31.86 220 TRP A N 1
ATOM 1702 C CA . TRP A 1 220 ? -12.822 -4.871 -24.346 1.00 31.86 220 TRP A CA 1
ATOM 1703 C C . TRP A 1 220 ? -14.168 -5.224 -23.703 1.00 31.86 220 TRP A C 1
ATOM 1705 O O . TRP A 1 220 ? -14.545 -4.601 -22.706 1.00 31.86 220 TRP A O 1
ATOM 1715 N N . PRO A 1 221 ? -14.926 -6.173 -24.280 1.00 33.72 221 PRO A N 1
ATOM 1716 C CA . PRO A 1 221 ? -16.283 -6.468 -23.848 1.00 33.72 221 PRO A CA 1
ATOM 1717 C C . PRO A 1 221 ? -16.296 -7.249 -22.530 1.00 33.72 221 PRO A C 1
ATOM 1719 O O . PRO A 1 221 ? -15.540 -8.199 -22.333 1.00 33.72 221 PRO A O 1
ATOM 1722 N N . LEU A 1 222 ? -17.207 -6.851 -21.643 1.00 35.09 222 LEU A N 1
ATOM 1723 C CA . LEU A 1 222 ? -17.566 -7.574 -20.428 1.00 35.09 222 LEU A CA 1
ATOM 1724 C C . LEU A 1 222 ? -18.296 -8.874 -20.800 1.00 35.09 222 LEU A C 1
ATOM 1726 O O . LEU A 1 222 ? -19.377 -8.829 -21.383 1.00 35.09 222 LEU A O 1
ATOM 1730 N N . HIS A 1 223 ? -17.751 -10.020 -20.393 1.00 32.81 223 HIS A N 1
ATOM 1731 C CA . HIS A 1 223 ? -18.528 -11.242 -20.187 1.00 32.81 223 HIS A CA 1
ATOM 1732 C C . HIS A 1 223 ? -18.350 -11.712 -18.736 1.00 32.81 223 HIS A C 1
ATOM 1734 O O . HIS A 1 223 ? -17.213 -11.799 -18.267 1.00 32.81 223 HIS A O 1
ATOM 1740 N N . PRO A 1 224 ? -19.441 -12.014 -18.009 1.00 37.53 224 PRO A N 1
ATOM 1741 C CA . PRO A 1 224 ? -19.369 -12.476 -16.631 1.00 37.53 224 PRO A CA 1
ATOM 1742 C C . PRO A 1 224 ? -19.156 -13.994 -16.584 1.00 37.53 224 PRO A C 1
ATOM 1744 O O . PRO A 1 224 ? -19.936 -14.754 -17.158 1.00 37.53 224 PRO A O 1
ATOM 1747 N N . LEU A 1 225 ? -18.131 -14.447 -15.859 1.00 32.28 225 LEU A N 1
ATOM 1748 C CA . LEU A 1 225 ? -18.008 -15.847 -15.453 1.00 32.28 225 LEU A CA 1
ATOM 1749 C C . LEU A 1 225 ? -18.675 -16.007 -14.080 1.00 32.28 225 LEU A C 1
ATOM 1751 O O . LEU A 1 225 ? -18.081 -15.731 -13.041 1.00 32.28 225 LEU A O 1
ATOM 1755 N N . LEU A 1 226 ? -19.941 -16.426 -14.097 1.00 33.59 226 LEU A N 1
ATOM 1756 C CA . LEU A 1 226 ? -20.589 -17.069 -12.958 1.00 33.59 226 LEU A CA 1
ATOM 1757 C C . LEU A 1 226 ? -19.997 -18.475 -12.819 1.00 33.59 226 LEU A C 1
ATOM 1759 O O . LEU A 1 226 ? -20.275 -19.346 -13.642 1.00 33.59 226 LEU A O 1
ATOM 1763 N N . THR A 1 227 ? -19.213 -18.719 -11.773 1.00 36.47 227 THR A N 1
ATOM 1764 C CA . THR A 1 227 ? -18.860 -20.086 -11.375 1.00 36.47 227 THR A CA 1
ATOM 1765 C C . THR A 1 227 ? -19.905 -20.583 -10.384 1.00 36.47 227 THR A C 1
ATOM 1767 O O . THR A 1 227 ? -20.011 -20.098 -9.259 1.00 36.47 227 THR A O 1
ATOM 1770 N N . ALA A 1 228 ? -20.719 -21.522 -10.857 1.00 32.75 228 ALA A N 1
ATOM 1771 C CA . ALA A 1 228 ? -21.780 -22.186 -10.120 1.00 32.75 228 ALA A CA 1
ATOM 1772 C C . ALA A 1 228 ? -21.236 -23.076 -8.983 1.00 32.75 228 ALA A C 1
ATOM 1774 O O . ALA A 1 228 ? -20.260 -23.805 -9.157 1.00 32.75 228 ALA A O 1
ATOM 1775 N N . LEU A 1 229 ? -21.920 -23.040 -7.836 1.00 37.72 229 LEU A N 1
ATOM 1776 C CA . LEU A 1 229 ? -21.836 -24.038 -6.764 1.00 37.72 229 LEU A CA 1
ATOM 1777 C C . LEU A 1 229 ? -22.473 -25.368 -7.225 1.00 37.72 229 LEU A C 1
ATOM 1779 O O . LEU A 1 229 ? -23.489 -25.327 -7.923 1.00 37.72 229 LEU A O 1
ATOM 1783 N N . PRO A 1 230 ? -21.957 -26.544 -6.819 1.00 39.25 230 PRO A N 1
ATOM 1784 C CA . PRO A 1 230 ? -22.625 -27.815 -7.084 1.00 39.25 230 PRO A CA 1
ATOM 1785 C C . PRO A 1 230 ? -23.789 -28.058 -6.095 1.00 39.25 230 PRO A C 1
ATOM 1787 O O . PRO A 1 230 ? -23.681 -27.690 -4.923 1.00 39.25 230 PRO A O 1
ATOM 1790 N N . PRO A 1 231 ? -24.899 -28.689 -6.528 1.00 40.44 231 PRO A N 1
ATOM 1791 C CA . PRO A 1 231 ? -26.059 -28.926 -5.677 1.00 40.44 231 PRO A CA 1
ATOM 1792 C C . PRO A 1 231 ? -25.884 -30.153 -4.768 1.00 40.44 231 PRO A C 1
ATOM 1794 O O . PRO A 1 231 ? -25.339 -31.183 -5.166 1.00 40.44 231 PRO A O 1
ATOM 1797 N N . LEU A 1 232 ? -26.425 -30.041 -3.551 1.00 38.91 232 LEU A N 1
ATOM 1798 C CA . LEU A 1 232 ? -26.690 -31.146 -2.630 1.00 38.91 232 LEU A CA 1
ATOM 1799 C C . LEU A 1 232 ? -27.676 -32.134 -3.270 1.00 38.91 232 LEU A C 1
ATOM 1801 O O . LEU A 1 232 ? -28.818 -31.780 -3.566 1.00 38.91 232 LEU A O 1
ATOM 1805 N N . LEU A 1 233 ? -27.251 -33.385 -3.449 1.00 41.81 233 LEU A N 1
ATOM 1806 C CA . LEU A 1 233 ? -28.133 -34.490 -3.817 1.00 41.81 233 LEU A CA 1
ATOM 1807 C C . LEU A 1 233 ? -28.874 -34.994 -2.571 1.00 41.81 233 LEU A C 1
ATOM 1809 O O . LEU A 1 233 ? -28.343 -35.754 -1.766 1.00 41.81 233 LEU A O 1
ATOM 1813 N N . LEU A 1 234 ? -30.129 -34.565 -2.444 1.00 42.81 234 LEU A N 1
ATOM 1814 C CA . LEU A 1 234 ? -31.174 -35.250 -1.687 1.00 42.81 234 LEU A CA 1
ATOM 1815 C C . LEU A 1 234 ? -31.500 -36.572 -2.398 1.00 42.81 234 LEU A C 1
ATOM 1817 O O . LEU A 1 234 ? -32.139 -36.565 -3.448 1.00 42.81 234 LEU A O 1
ATOM 1821 N N . GLN A 1 235 ? -31.092 -37.708 -1.829 1.00 39.03 235 GLN A N 1
ATOM 1822 C CA . GLN A 1 235 ? -31.701 -38.997 -2.160 1.00 39.03 235 GLN A CA 1
ATOM 1823 C C . GLN A 1 235 ? -32.870 -39.259 -1.209 1.00 39.03 235 GLN A C 1
ATOM 1825 O O . GLN A 1 235 ? -32.692 -39.621 -0.050 1.00 39.03 235 GLN A O 1
ATOM 1830 N N . VAL A 1 236 ? -34.076 -39.071 -1.740 1.00 45.06 236 VAL A N 1
ATOM 1831 C CA . VAL A 1 236 ? -35.312 -39.689 -1.256 1.00 45.06 236 VAL A CA 1
ATOM 1832 C C . VAL A 1 236 ? -35.502 -40.968 -2.072 1.00 45.06 236 VAL A C 1
ATOM 1834 O O . VAL A 1 236 ? -35.511 -40.914 -3.301 1.00 45.06 236 VAL A O 1
ATOM 1837 N N . GLY A 1 237 ? -35.638 -42.111 -1.400 1.00 40.47 237 GLY A N 1
ATOM 1838 C CA . GLY A 1 237 ? -36.028 -43.392 -1.993 1.00 40.47 237 GLY A CA 1
ATOM 1839 C C . GLY A 1 237 ? -37.160 -44.038 -1.175 1.00 40.47 237 GLY A C 1
ATOM 1840 O O . GLY A 1 237 ? -37.209 -43.805 0.034 1.00 40.47 237 GLY A O 1
ATOM 1841 N N . PRO A 1 238 ? -38.093 -44.782 -1.802 1.00 50.81 238 PRO A N 1
ATOM 1842 C CA . PRO A 1 238 ? -39.429 -45.025 -1.258 1.00 50.81 238 PRO A CA 1
ATOM 1843 C C . PRO A 1 238 ? -39.619 -46.402 -0.585 1.00 50.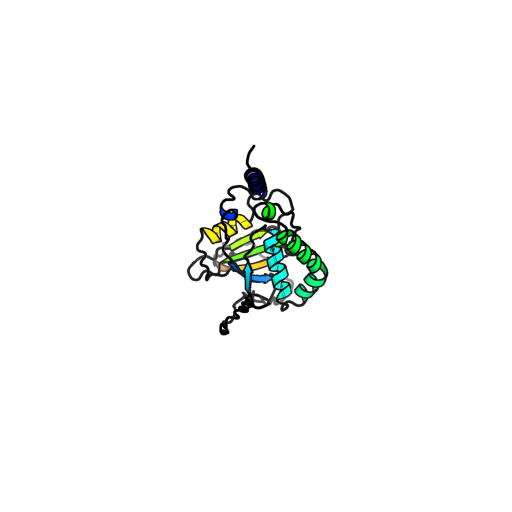81 238 PRO A C 1
ATOM 1845 O O . PRO A 1 238 ? -39.002 -47.381 -0.979 1.00 50.81 238 PRO A O 1
ATOM 1848 N N . HIS A 1 239 ? -40.502 -46.400 0.423 1.00 47.59 239 HIS A N 1
ATOM 1849 C CA . HIS A 1 239 ? -41.603 -47.323 0.778 1.00 47.59 239 HIS A CA 1
ATOM 1850 C C . HIS A 1 239 ? -41.556 -48.861 0.548 1.00 47.59 239 HIS A C 1
ATOM 1852 O O . HIS A 1 239 ? -41.216 -49.338 -0.525 1.00 47.59 239 HIS A O 1
ATOM 1858 N N . GLU A 1 240 ? -42.151 -49.560 1.540 1.00 43.22 240 GLU A N 1
ATOM 1859 C CA . GLU A 1 240 ? -42.632 -50.969 1.598 1.00 43.22 240 GLU A CA 1
ATOM 1860 C C . GLU A 1 240 ? -41.550 -52.051 1.809 1.00 43.22 240 GLU A C 1
ATOM 1862 O O . GLU A 1 240 ? -40.499 -52.012 1.195 1.00 43.22 240 GLU A O 1
ATOM 1867 N N . GLY A 1 241 ? -41.659 -53.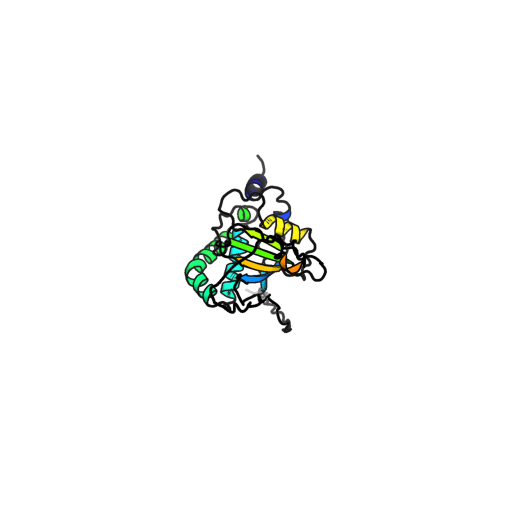056 2.685 1.00 49.50 241 GLY A N 1
ATOM 1868 C CA . GLY A 1 241 ? -42.779 -53.688 3.385 1.00 49.50 241 GLY A CA 1
ATOM 1869 C C . GLY A 1 241 ? -42.644 -55.218 3.224 1.00 49.50 241 GLY A C 1
ATOM 1870 O O . GLY A 1 241 ? -42.329 -55.665 2.129 1.00 49.50 241 GLY A O 1
ATOM 1871 N N . VAL A 1 242 ? -42.952 -55.996 4.277 1.00 51.09 242 VAL A N 1
ATOM 1872 C CA . VAL A 1 242 ? -43.259 -57.455 4.258 1.00 51.09 242 VAL A CA 1
ATOM 1873 C C . VAL A 1 242 ? -42.072 -58.451 4.362 1.00 51.09 242 VAL A C 1
ATOM 1875 O O . VAL A 1 242 ? -41.499 -58.857 3.357 1.00 51.09 242 VAL A O 1
ATOM 1878 N N . TYR A 1 243 ? -41.694 -58.877 5.578 1.00 50.47 243 TYR A N 1
ATOM 1879 C CA . TYR A 1 243 ? -42.111 -60.107 6.301 1.00 50.47 243 TYR A CA 1
ATOM 1880 C C . TYR A 1 243 ? -41.376 -60.199 7.647 1.00 50.47 243 TYR A C 1
ATOM 1882 O O . TYR A 1 243 ? -40.167 -59.881 7.682 1.00 50.47 243 TYR A O 1
#

Secondary structure (DSSP, 8-state):
---HHHHHHHHHHHHH-S--TTTT-SSPPPEEEEEEETT-----EEEE---S-HHHHHHHHHHHHHHH-SSHHHHHHHHHHTHHHHHHHHHHHHH--GGGGGG--PPPPSS-EEEEEEE-SS-SS--EEEEEPPPSS--TT-HHHHHHHHHHHSS--TT-EEEEEEE-TTS-S-----S-GGGS--PPPP-------------------------------------PPPPP-----------